Protein AF-A0A0B6YYH6-F1 (afdb_monomer_lite)

pLDDT: mean 80.92, std 15.91, range [39.19, 97.44]

Radius of gyration: 27.49 Å; chains: 1; bounding box: 53×105×59 Å

Organism: NCBI:txid1028688

Secondary structure (DSSP, 8-state):
-------------PPPP--S----HHHHHHHHHHHHHHHHHHSPPPPEEEEEEEEE-TTS-EEEEEEEEEE-TT-SSEEEEEEEEPSS----TTS---SS-TTSSGGG---EES----TTGGGSPPPHHHHHHHHHTT----B----EEETTTTEEEEEETTEEEEEEEETTEEPPPEE---S--S--EEEEE-TT-TTEEEEEETTEEEEEETTT--EEE--------S-TTT----SS---HHHHHHH---

Structure (mmCIF, N/CA/C/O backbone):
data_AF-A0A0B6YYH6-F1
#
_entry.id   AF-A0A0B6YYH6-F1
#
loop_
_atom_site.group_PDB
_atom_site.id
_atom_site.type_symbol
_atom_site.label_atom_id
_atom_site.label_alt_id
_atom_site.label_comp_id
_atom_site.label_asym_id
_atom_site.label_entity_id
_atom_site.label_seq_id
_atom_site.pdbx_PDB_ins_code
_atom_site.Cartn_x
_atom_site.Cartn_y
_atom_site.Cartn_z
_atom_site.occupancy
_atom_site.B_iso_or_equiv
_atom_site.auth_seq_id
_atom_site.auth_comp_id
_atom_site.auth_asym_id
_atom_site.auth_atom_id
_atom_site.pdbx_PDB_model_num
ATOM 1 N N . MET A 1 1 ? -17.922 80.635 -9.899 1.00 43.59 1 MET A N 1
ATOM 2 C CA . MET A 1 1 ? -18.585 79.786 -8.893 1.00 43.59 1 MET A CA 1
ATOM 3 C C . MET A 1 1 ? -17.773 78.515 -8.826 1.00 43.59 1 MET A C 1
ATOM 5 O O . MET A 1 1 ? -17.899 77.675 -9.702 1.00 43.59 1 MET A O 1
ATOM 9 N N . THR A 1 2 ? -16.815 78.484 -7.911 1.00 42.47 2 THR A N 1
ATOM 10 C CA . THR A 1 2 ? -15.942 77.342 -7.637 1.00 42.47 2 THR A CA 1
ATOM 11 C C . THR A 1 2 ? -16.483 76.699 -6.372 1.00 42.47 2 THR A C 1
ATOM 13 O O . THR A 1 2 ? -16.533 77.357 -5.337 1.00 42.47 2 THR A O 1
ATOM 16 N N . GLU A 1 3 ? -16.999 75.483 -6.509 1.00 46.62 3 GLU A N 1
ATOM 17 C CA . GLU A 1 3 ? -17.512 74.673 -5.409 1.00 46.62 3 GLU A CA 1
ATOM 18 C C . GLU A 1 3 ? -16.322 74.119 -4.616 1.00 46.62 3 GLU A C 1
ATOM 20 O O . GLU A 1 3 ? -15.504 73.376 -5.161 1.00 46.62 3 GLU A O 1
ATOM 25 N N . ASP A 1 4 ? -16.210 74.515 -3.348 1.00 47.09 4 ASP A N 1
ATOM 26 C CA . ASP A 1 4 ? -15.290 73.906 -2.391 1.00 47.09 4 ASP A CA 1
ATOM 27 C C . ASP A 1 4 ? -15.839 72.523 -2.012 1.00 47.09 4 ASP A C 1
ATOM 29 O O . ASP A 1 4 ? -16.877 72.396 -1.360 1.00 47.09 4 ASP A O 1
ATOM 33 N N . PHE A 1 5 ? -15.159 71.469 -2.464 1.00 48.19 5 PHE A N 1
ATOM 34 C CA . PHE A 1 5 ? -15.400 70.104 -2.008 1.00 48.19 5 PHE A CA 1
ATOM 35 C C . PHE A 1 5 ? -14.740 69.925 -0.636 1.00 48.19 5 PHE A C 1
ATOM 37 O O . PHE A 1 5 ? -13.528 69.713 -0.540 1.00 48.19 5 PHE A O 1
ATOM 44 N N . ASP A 1 6 ? -15.544 69.997 0.426 1.00 53.56 6 ASP A N 1
ATOM 45 C CA . ASP A 1 6 ? -15.129 69.617 1.775 1.00 53.56 6 ASP A CA 1
ATOM 46 C C . ASP A 1 6 ? -14.663 68.154 1.773 1.00 53.56 6 ASP A C 1
ATOM 48 O O . ASP A 1 6 ? -15.436 67.205 1.614 1.00 53.56 6 ASP A O 1
ATOM 52 N N . THR A 1 7 ? -13.354 67.968 1.930 1.00 56.84 7 THR A N 1
ATOM 53 C CA . THR A 1 7 ? -12.754 66.649 2.103 1.00 56.84 7 THR A CA 1
ATOM 54 C C . THR A 1 7 ? -13.003 66.227 3.547 1.00 56.84 7 THR A C 1
ATOM 56 O O . THR A 1 7 ? -12.321 66.682 4.460 1.00 56.84 7 THR A O 1
ATOM 59 N N . TYR A 1 8 ? -14.010 65.383 3.773 1.00 58.25 8 TYR A N 1
ATOM 60 C CA . TYR A 1 8 ? -14.244 64.773 5.080 1.00 58.25 8 TYR A CA 1
ATOM 61 C C . TYR A 1 8 ? -13.045 63.885 5.451 1.00 58.25 8 TYR A C 1
ATOM 63 O O . TYR A 1 8 ? -12.886 62.789 4.912 1.00 58.25 8 TYR A O 1
ATOM 71 N N . GLU A 1 9 ? -12.201 64.342 6.379 1.00 61.25 9 GLU A N 1
ATOM 72 C CA . GLU A 1 9 ? -11.193 63.492 7.015 1.00 61.25 9 GLU A CA 1
ATOM 73 C C . GLU A 1 9 ? -11.900 62.414 7.849 1.00 61.25 9 GLU A C 1
ATOM 75 O O . GLU A 1 9 ? -12.364 62.648 8.967 1.00 61.25 9 GLU A O 1
ATOM 80 N N . LEU A 1 10 ? -12.015 61.210 7.288 1.00 62.41 10 LEU A N 1
ATOM 81 C CA . LEU A 1 10 ? -12.416 60.032 8.047 1.00 62.41 10 LEU A CA 1
ATOM 82 C C . LEU A 1 10 ? -11.312 59.718 9.068 1.00 62.41 10 LEU A C 1
ATOM 84 O O . LEU A 1 10 ? -10.151 59.595 8.669 1.00 62.41 10 LEU A O 1
ATOM 88 N N . PRO A 1 11 ? -11.629 59.531 10.364 1.00 59.81 11 PRO A N 1
ATOM 89 C CA . PRO A 1 11 ? -10.638 59.107 11.339 1.00 59.81 11 PRO A CA 1
ATOM 90 C C . PRO A 1 11 ? -10.052 57.764 10.900 1.00 59.81 11 PRO A C 1
ATOM 92 O O . PRO A 1 11 ? -10.732 56.737 10.928 1.00 59.81 11 PRO A O 1
ATOM 95 N N . THR A 1 12 ? -8.784 57.748 10.489 1.00 62.84 12 THR A N 1
ATOM 96 C CA . THR A 1 12 ? -8.060 56.501 10.250 1.00 62.84 12 THR A CA 1
ATOM 97 C C . THR A 1 12 ? -7.850 55.836 11.605 1.00 62.84 12 THR A C 1
ATOM 99 O O . THR A 1 12 ? -6.890 56.138 12.320 1.00 62.84 12 THR A O 1
ATOM 102 N N . ALA A 1 13 ? -8.780 54.969 12.006 1.00 64.81 13 ALA A N 1
ATOM 103 C CA . ALA A 1 13 ? -8.608 54.140 13.184 1.00 64.81 13 ALA A CA 1
ATOM 104 C C . ALA A 1 13 ? -7.342 53.299 12.976 1.00 64.81 13 ALA A C 1
ATOM 106 O O . ALA A 1 13 ? -7.300 52.390 12.147 1.00 64.81 13 ALA A O 1
ATOM 107 N N . SER A 1 14 ? -6.278 53.649 13.698 1.00 65.25 14 SER A N 1
ATOM 108 C CA . SER A 1 14 ? -5.075 52.825 13.758 1.00 65.25 14 SER A CA 1
ATOM 109 C C . SER A 1 14 ? -5.465 51.456 14.325 1.00 65.25 14 SER A C 1
ATOM 111 O O . SER A 1 14 ? -6.244 51.424 15.284 1.00 65.25 14 SER A O 1
ATOM 113 N N . PRO A 1 15 ? -4.947 50.334 13.787 1.00 69.44 15 PRO A N 1
ATOM 114 C CA . PRO A 1 15 ? -5.221 49.021 14.353 1.00 69.44 15 PRO A CA 1
ATOM 115 C C . PRO A 1 15 ? -4.903 49.037 15.854 1.00 69.44 15 PRO A C 1
ATOM 117 O O . PRO A 1 15 ? -3.883 49.626 16.241 1.00 69.44 15 PRO A O 1
ATOM 120 N N . PRO A 1 16 ? -5.746 48.436 16.712 1.00 62.12 16 PRO A N 1
ATOM 121 C CA . PRO A 1 16 ? -5.481 48.393 18.142 1.00 62.12 16 PRO A CA 1
ATOM 122 C C . PRO A 1 16 ? -4.080 47.821 18.376 1.00 62.12 16 PRO A C 1
ATOM 124 O O . PRO A 1 16 ? -3.748 46.734 17.898 1.00 62.12 16 PRO A O 1
ATOM 127 N N . LYS A 1 17 ? -3.226 48.583 19.074 1.00 63.38 17 LYS A N 1
ATOM 128 C CA . LYS A 1 17 ? -1.877 48.128 19.430 1.00 63.38 17 LYS A CA 1
ATOM 129 C C . LYS A 1 17 ? -2.028 46.838 20.241 1.00 63.38 17 LYS A C 1
ATOM 131 O O . LYS A 1 17 ? -2.770 46.860 21.222 1.00 63.38 17 LYS A O 1
ATOM 136 N N . PRO A 1 18 ? -1.354 45.734 19.875 1.00 66.38 18 PRO A N 1
ATOM 137 C CA . PRO A 1 18 ? -1.484 44.490 20.617 1.00 66.38 18 PRO A CA 1
ATOM 138 C C . PRO A 1 18 ? -1.054 44.726 22.068 1.00 66.38 18 PRO A C 1
ATOM 140 O O . PRO A 1 18 ? 0.110 45.013 22.354 1.00 66.38 18 PRO A O 1
ATOM 143 N N . HIS A 1 19 ? -2.015 44.652 22.986 1.00 61.25 19 HIS A N 1
ATOM 144 C CA . HIS A 1 19 ? -1.765 44.725 24.417 1.00 61.25 19 HIS A CA 1
ATOM 145 C C . HIS A 1 19 ? -1.265 43.360 24.891 1.00 61.25 19 HIS A C 1
ATOM 147 O O . HIS A 1 19 ? -2.040 42.430 25.091 1.00 61.25 19 HIS A O 1
ATOM 153 N N . GLY A 1 20 ? 0.051 43.239 25.047 1.00 67.00 20 GLY A N 1
ATOM 154 C CA . GLY A 1 20 ? 0.693 42.056 25.606 1.00 67.00 20 GLY A CA 1
ATOM 155 C C . GLY A 1 20 ? 2.181 42.289 25.844 1.00 67.00 20 GLY A C 1
ATOM 156 O O . GLY A 1 20 ? 2.851 42.967 25.065 1.00 67.00 20 GLY A O 1
ATOM 157 N N . TYR A 1 21 ? 2.710 41.735 26.933 1.00 79.25 21 TYR A N 1
ATOM 158 C CA . TYR A 1 21 ? 4.152 41.632 27.140 1.00 79.25 21 TYR A CA 1
ATOM 159 C C . TYR A 1 21 ? 4.749 40.711 26.066 1.00 79.25 21 TYR A C 1
ATOM 161 O O . TYR A 1 21 ? 4.179 39.669 25.732 1.00 79.25 21 TYR A O 1
ATOM 169 N N . LYS A 1 22 ? 5.900 41.095 25.503 1.00 85.31 22 LYS A N 1
ATOM 170 C CA . LYS A 1 22 ? 6.625 40.233 24.562 1.00 85.31 22 LYS A CA 1
ATOM 171 C C . LYS A 1 22 ? 7.147 39.024 25.332 1.00 85.31 22 LYS A C 1
ATOM 173 O O . LYS A 1 22 ? 8.023 39.174 26.179 1.00 85.31 22 LYS A O 1
ATOM 178 N N . LYS A 1 23 ? 6.599 37.847 25.039 1.00 88.12 23 LYS A N 1
ATOM 179 C CA . LYS A 1 23 ? 7.069 36.585 25.612 1.00 88.12 23 LYS A CA 1
ATOM 180 C C . LYS A 1 23 ? 8.515 36.317 25.196 1.00 88.12 23 LYS A C 1
ATOM 182 O O . LYS A 1 23 ? 8.904 36.615 24.064 1.00 88.12 23 LYS A O 1
ATOM 187 N N . SER A 1 24 ? 9.300 35.719 26.087 1.00 93.56 24 SER A N 1
ATOM 188 C CA . SER A 1 24 ? 10.625 35.211 25.722 1.00 93.56 24 SER A CA 1
ATOM 189 C C . SER A 1 24 ? 10.511 34.006 24.774 1.00 93.56 24 SER A C 1
ATOM 191 O O . SER A 1 24 ? 9.491 33.314 24.740 1.00 93.56 24 SER A O 1
ATOM 193 N N . TRP A 1 25 ? 11.573 33.695 24.020 1.00 94.62 25 TRP A N 1
ATOM 194 C CA . TRP A 1 25 ? 11.610 32.490 23.172 1.00 94.62 25 TRP A CA 1
ATOM 195 C C . TRP A 1 25 ? 11.302 31.211 23.964 1.00 94.62 25 TRP A C 1
ATOM 197 O O . TRP A 1 25 ? 10.589 30.328 23.491 1.00 94.62 25 TRP A O 1
ATOM 207 N N . ARG A 1 26 ? 11.804 31.127 25.203 1.00 95.69 26 ARG A N 1
ATOM 208 C CA . ARG A 1 26 ? 11.570 29.985 26.093 1.00 95.69 26 ARG A CA 1
ATOM 209 C C . ARG A 1 26 ? 10.096 29.872 26.488 1.00 95.69 26 ARG A C 1
ATOM 211 O O . ARG A 1 26 ? 9.552 28.774 26.451 1.00 95.69 26 ARG A O 1
ATOM 218 N N . GLU A 1 27 ? 9.445 30.985 26.820 1.00 93.25 27 GLU A N 1
ATOM 219 C CA . GLU A 1 27 ? 8.009 31.013 27.130 1.00 93.25 27 GLU A CA 1
ATOM 220 C C . GLU A 1 27 ? 7.150 30.626 25.926 1.00 93.25 27 GLU A C 1
ATOM 222 O O . GLU A 1 27 ? 6.185 29.878 26.083 1.00 93.25 27 GLU A O 1
ATOM 227 N N . LEU A 1 28 ? 7.502 31.100 24.726 1.00 94.50 28 LEU A N 1
ATOM 228 C CA . LEU A 1 28 ? 6.817 30.719 23.491 1.00 94.50 28 LEU A CA 1
ATOM 229 C C . LEU A 1 28 ? 6.969 29.222 23.214 1.00 94.50 28 LEU A C 1
ATOM 231 O O . LEU A 1 28 ? 5.966 28.544 23.020 1.00 94.50 28 LEU A O 1
ATOM 235 N N . ASN A 1 29 ? 8.193 28.693 23.275 1.00 95.69 29 ASN A N 1
ATOM 236 C CA . ASN A 1 29 ? 8.464 27.268 23.077 1.00 95.69 29 ASN A CA 1
ATOM 237 C C . ASN A 1 29 ? 7.693 26.400 24.087 1.00 95.69 29 ASN A C 1
ATOM 239 O O . ASN A 1 29 ? 7.047 25.431 23.699 1.00 95.69 29 ASN A O 1
ATOM 243 N N . ASN A 1 30 ? 7.679 26.782 25.367 1.00 95.62 30 ASN A N 1
ATOM 244 C CA . ASN A 1 30 ? 6.900 26.073 26.385 1.00 95.62 30 ASN A CA 1
ATOM 245 C C . ASN A 1 30 ? 5.394 26.149 26.102 1.00 95.62 30 ASN A C 1
ATOM 247 O O . ASN A 1 30 ? 4.717 25.128 26.159 1.00 95.62 30 ASN A O 1
ATOM 251 N N . THR A 1 31 ? 4.878 27.328 25.736 1.00 94.38 31 THR A N 1
ATOM 252 C CA . THR A 1 31 ? 3.456 27.499 25.392 1.00 94.38 31 THR A CA 1
ATOM 253 C C . THR A 1 31 ? 3.064 26.592 24.222 1.00 94.38 31 THR A C 1
ATOM 255 O O . THR A 1 31 ? 2.049 25.903 24.296 1.00 94.38 31 THR A O 1
ATOM 258 N N . VAL A 1 32 ? 3.877 26.549 23.161 1.00 95.44 32 VAL A N 1
ATOM 259 C CA . VAL A 1 32 ? 3.638 25.696 21.986 1.00 95.44 32 VAL A CA 1
ATOM 260 C C . VAL A 1 32 ? 3.672 24.218 22.368 1.00 95.44 32 VAL A C 1
ATOM 262 O O . VAL A 1 32 ? 2.781 23.477 21.970 1.00 95.44 32 VAL A O 1
ATOM 265 N N . ARG A 1 33 ? 4.644 23.786 23.181 1.00 93.19 33 ARG A N 1
ATOM 266 C CA . ARG A 1 33 ? 4.745 22.390 23.640 1.00 93.19 33 ARG A CA 1
ATOM 267 C C . ARG A 1 33 ? 3.531 21.949 24.447 1.00 93.19 33 ARG A C 1
ATOM 269 O O . ARG A 1 33 ? 3.010 20.871 24.186 1.00 93.19 33 ARG A O 1
ATOM 276 N N . GLU A 1 34 ? 3.080 22.756 25.404 1.00 94.38 34 GLU A N 1
ATOM 277 C CA . GLU A 1 34 ? 1.899 22.417 26.210 1.00 94.38 34 GLU A CA 1
ATOM 278 C C . GLU A 1 34 ? 0.616 22.432 25.372 1.00 94.38 34 GLU A C 1
ATOM 280 O O . GLU A 1 34 ? -0.207 21.529 25.493 1.00 94.38 34 GLU A O 1
ATOM 285 N N . THR A 1 35 ? 0.486 23.388 24.447 1.00 93.62 35 THR A N 1
ATOM 286 C CA . THR A 1 35 ? -0.644 23.426 23.504 1.00 93.62 35 THR A CA 1
ATOM 287 C C . THR A 1 35 ? -0.653 22.187 22.609 1.00 93.62 35 THR A C 1
ATOM 289 O O . THR A 1 35 ? -1.694 21.570 22.423 1.00 93.62 35 THR A O 1
ATOM 292 N N . TRP A 1 36 ? 0.507 21.778 22.094 1.00 89.81 36 TRP A N 1
ATOM 293 C CA . TRP A 1 36 ? 0.640 20.587 21.255 1.00 89.81 36 TRP A CA 1
ATOM 294 C C . TRP A 1 36 ? 0.320 19.298 22.019 1.00 89.81 36 TRP A C 1
ATOM 296 O O . TRP A 1 36 ? -0.400 18.449 21.503 1.00 89.81 36 TRP A O 1
ATOM 306 N N . LYS A 1 37 ? 0.779 19.170 23.274 1.00 87.88 37 LYS A N 1
ATOM 307 C CA . LYS A 1 37 ? 0.397 18.050 24.152 1.00 87.88 37 LYS A CA 1
ATOM 308 C C . LYS A 1 37 ? -1.114 17.992 24.362 1.00 87.88 37 LYS A C 1
ATOM 310 O O . LYS A 1 37 ? -1.684 16.913 24.268 1.00 87.88 37 LYS A O 1
ATOM 315 N N . ALA A 1 38 ? -1.744 19.138 24.626 1.00 88.56 38 ALA A N 1
ATOM 316 C CA . ALA A 1 38 ? -3.188 19.212 24.797 1.00 88.56 38 ALA A CA 1
ATOM 317 C C . ALA A 1 38 ? -3.918 18.803 23.510 1.00 88.56 38 ALA A C 1
ATOM 319 O O . ALA A 1 38 ? -4.777 17.937 23.570 1.00 88.56 38 ALA A O 1
ATOM 320 N N . ILE A 1 39 ? -3.528 19.346 22.348 1.00 87.06 39 ILE A N 1
ATOM 321 C CA . ILE A 1 39 ? -4.127 19.006 21.045 1.00 87.06 39 ILE A CA 1
ATOM 322 C C . ILE A 1 39 ? -3.998 17.510 20.749 1.00 87.06 39 ILE A C 1
ATOM 324 O O . ILE A 1 39 ? -4.987 16.877 20.391 1.00 87.06 39 ILE A O 1
ATOM 328 N N . ASN A 1 40 ? -2.817 16.921 20.933 1.00 79.69 40 ASN A N 1
ATOM 329 C CA . ASN A 1 40 ? -2.623 15.492 20.685 1.00 79.69 40 ASN A CA 1
ATOM 330 C C . ASN A 1 40 ? -3.412 14.603 21.647 1.00 79.69 40 ASN A C 1
ATOM 332 O O . ASN A 1 40 ? -3.776 13.497 21.272 1.00 79.69 40 ASN A O 1
ATOM 336 N N . ALA A 1 41 ? -3.685 15.068 22.868 1.00 79.31 41 ALA A N 1
ATOM 337 C CA . ALA A 1 41 ? -4.502 14.318 23.815 1.00 79.31 41 ALA A CA 1
ATOM 338 C C . ALA A 1 41 ? -5.981 14.241 23.397 1.00 79.31 41 ALA A C 1
ATOM 340 O O . ALA A 1 41 ? -6.661 13.296 23.780 1.00 79.31 41 ALA A O 1
ATOM 341 N N . VAL A 1 42 ? -6.484 15.213 22.624 1.00 81.62 42 VAL A N 1
ATOM 342 C CA . VAL A 1 42 ? -7.882 15.239 22.145 1.00 81.62 42 VAL A CA 1
ATOM 343 C C . VAL A 1 42 ? -8.050 14.927 20.659 1.00 81.62 42 VAL A C 1
ATOM 345 O O . VAL A 1 42 ? -9.183 14.791 20.208 1.00 81.62 42 VAL A O 1
ATOM 348 N N . THR A 1 43 ? -6.968 14.810 19.887 1.00 73.88 43 THR A N 1
ATOM 349 C CA . THR A 1 43 ? -7.048 14.477 18.458 1.00 73.88 43 THR A CA 1
ATOM 350 C C . THR A 1 43 ? -6.920 12.963 18.291 1.00 73.88 43 THR A C 1
ATOM 352 O O . THR A 1 43 ? -5.805 12.449 18.397 1.00 73.88 43 THR A O 1
ATOM 355 N N . PRO A 1 44 ? -8.020 12.225 18.054 1.00 70.25 44 PRO A N 1
ATOM 356 C CA . PRO A 1 44 ? -7.933 10.791 17.822 1.00 70.25 44 PRO A CA 1
ATOM 357 C C . PRO A 1 44 ? -7.146 10.512 16.540 1.00 70.25 44 PRO A C 1
ATOM 359 O O . PRO A 1 44 ? -7.217 11.273 15.569 1.00 70.25 44 PRO A O 1
ATOM 362 N N . SER A 1 45 ? -6.415 9.396 16.517 1.00 74.50 45 SER A N 1
ATOM 363 C CA . SER A 1 45 ? -5.825 8.917 15.266 1.00 74.50 45 SER A CA 1
ATOM 364 C C . SER A 1 45 ? -6.940 8.616 14.260 1.00 74.50 45 SER A C 1
ATOM 366 O O . SER A 1 45 ? -7.973 8.047 14.615 1.00 74.50 45 SER A O 1
ATOM 368 N N . THR A 1 46 ? -6.767 9.049 13.012 1.00 79.69 46 THR A N 1
ATOM 369 C CA . THR A 1 46 ? -7.749 8.769 11.962 1.00 79.69 46 THR A CA 1
ATOM 370 C C . THR A 1 46 ? -7.667 7.295 11.592 1.00 79.69 46 THR A C 1
ATOM 372 O O . THR A 1 46 ? -6.610 6.824 11.180 1.00 79.69 46 THR A O 1
ATOM 375 N N . LEU A 1 47 ? -8.783 6.583 11.742 1.00 87.62 47 LEU A N 1
ATOM 376 C CA . LEU A 1 47 ? -8.915 5.209 11.277 1.00 87.62 47 LEU A CA 1
ATOM 377 C C . LEU A 1 47 ? -9.117 5.197 9.759 1.00 87.62 47 LEU A C 1
ATOM 379 O O . LEU A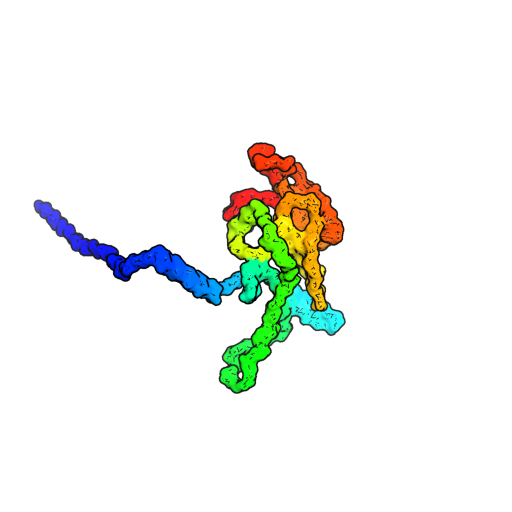 1 47 ? -9.847 6.036 9.223 1.00 87.62 47 LEU A O 1
ATOM 383 N N . SER A 1 48 ? -8.492 4.255 9.063 1.00 89.62 48 SER A N 1
ATOM 384 C CA . SER A 1 48 ? -8.574 4.166 7.602 1.00 89.62 48 SER A CA 1
ATOM 385 C C . SER A 1 48 ? -8.636 2.723 7.102 1.00 89.62 48 SER A C 1
ATOM 387 O O . SER A 1 48 ? -8.460 1.772 7.859 1.00 89.62 48 SER A O 1
ATOM 389 N N . ASN A 1 49 ? -8.904 2.562 5.803 1.00 91.31 49 ASN A N 1
ATOM 390 C CA . ASN A 1 49 ? -8.882 1.280 5.094 1.00 91.31 49 ASN A CA 1
ATOM 391 C C . ASN A 1 49 ? -9.762 0.204 5.752 1.00 91.31 49 ASN A C 1
ATOM 393 O O . ASN A 1 49 ? -9.283 -0.867 6.113 1.00 91.31 49 ASN A O 1
ATOM 397 N N . PHE A 1 50 ? -11.052 0.495 5.907 1.00 94.06 50 PHE A N 1
ATOM 398 C CA . PHE A 1 50 ? -12.027 -0.433 6.476 1.00 94.06 50 PHE A CA 1
ATOM 399 C C . PHE A 1 50 ? -12.358 -1.576 5.512 1.00 94.06 50 PHE A C 1
ATOM 401 O O . PHE A 1 50 ? -12.740 -1.327 4.368 1.00 94.06 50 PHE A O 1
ATOM 408 N N . GLN A 1 51 ? -12.280 -2.821 5.983 1.00 93.81 51 GLN A N 1
ATOM 409 C CA . GLN A 1 51 ? -12.704 -4.004 5.237 1.00 93.81 51 GLN A CA 1
ATOM 410 C C . GLN A 1 51 ? -13.461 -4.990 6.123 1.00 93.81 51 GLN A C 1
ATOM 412 O O . GLN A 1 51 ? -13.010 -5.338 7.206 1.00 93.81 51 GLN A O 1
ATOM 417 N N . PHE A 1 52 ? -14.601 -5.473 5.631 1.00 92.38 52 PHE A N 1
ATOM 418 C CA . PHE A 1 52 ? -15.407 -6.490 6.307 1.00 92.38 52 PHE A CA 1
ATOM 419 C C . PHE A 1 52 ? -15.134 -7.880 5.734 1.00 92.38 52 PHE A C 1
ATOM 421 O O . PHE A 1 52 ? -15.046 -8.041 4.507 1.00 92.38 52 PHE A O 1
ATOM 428 N N . ARG A 1 53 ? -15.079 -8.886 6.605 1.00 90.25 53 ARG A N 1
ATOM 429 C CA . ARG A 1 53 ? -15.091 -10.308 6.254 1.00 90.25 53 ARG A CA 1
ATOM 430 C C . ARG A 1 53 ? -16.113 -11.017 7.130 1.00 90.25 53 ARG A C 1
ATOM 432 O O . ARG A 1 53 ? -16.059 -10.886 8.347 1.00 90.25 53 ARG A O 1
ATOM 439 N N . SER A 1 54 ? -17.003 -11.779 6.510 1.00 88.44 54 SER A N 1
ATOM 440 C CA . SER A 1 54 ? -17.902 -12.681 7.226 1.00 88.44 54 SER A CA 1
ATOM 441 C C . SER A 1 54 ? -17.430 -14.110 6.999 1.00 88.44 54 SER A C 1
ATOM 443 O O . SER A 1 54 ? -17.200 -14.512 5.858 1.00 88.44 54 SER A O 1
ATOM 445 N N . THR A 1 55 ? -17.250 -14.852 8.082 1.00 82.44 55 THR A N 1
ATOM 446 C CA . THR A 1 55 ? -16.836 -16.256 8.077 1.00 82.44 55 THR A CA 1
ATOM 447 C C . THR A 1 55 ? -17.852 -17.066 8.862 1.00 82.44 55 THR A C 1
ATOM 449 O O . THR A 1 55 ? -18.232 -16.664 9.959 1.00 82.44 55 THR A O 1
ATOM 452 N N . THR A 1 56 ? -18.297 -18.188 8.306 1.00 82.56 56 THR A N 1
ATOM 453 C CA . THR A 1 56 ? -19.197 -19.118 8.992 1.00 82.56 56 THR A CA 1
ATOM 454 C C . THR A 1 56 ? -18.365 -20.252 9.567 1.00 82.56 56 THR A C 1
ATOM 456 O O . THR A 1 56 ? -17.586 -20.860 8.836 1.00 82.56 56 THR A O 1
ATOM 459 N N . ASP A 1 57 ? -18.504 -20.490 10.866 1.00 76.31 57 ASP A N 1
ATOM 460 C CA . ASP A 1 57 ? -17.862 -21.609 11.553 1.00 76.31 57 ASP A CA 1
ATOM 461 C C . ASP A 1 57 ? -18.524 -22.944 11.150 1.00 76.31 57 ASP A C 1
ATOM 463 O O . ASP A 1 57 ? -19.659 -22.964 10.662 1.00 76.31 57 ASP A O 1
ATOM 467 N N . ASP A 1 58 ? -17.865 -24.076 11.401 1.00 75.00 58 ASP A N 1
ATOM 468 C CA . ASP A 1 58 ? -18.390 -25.425 11.114 1.00 75.00 58 ASP A CA 1
ATOM 469 C C . ASP A 1 58 ? -19.707 -25.713 11.869 1.00 75.00 58 ASP A C 1
ATOM 471 O O . ASP A 1 58 ? -20.505 -26.569 11.478 1.00 75.00 58 ASP A O 1
ATOM 475 N N . LEU A 1 59 ? -19.946 -24.965 12.950 1.00 75.75 59 LEU A N 1
ATOM 476 C CA . LEU A 1 59 ? -21.153 -24.986 13.779 1.00 75.75 59 LEU A CA 1
ATOM 477 C C . LEU A 1 59 ? -22.327 -24.184 13.182 1.00 75.75 59 LEU A C 1
ATOM 479 O O . LEU A 1 59 ? -23.439 -24.268 13.699 1.00 75.75 59 LEU A O 1
ATOM 483 N N . GLY A 1 60 ? -22.107 -23.449 12.086 1.00 75.25 60 GLY A N 1
ATOM 484 C CA . GLY A 1 60 ? -23.121 -22.635 11.407 1.00 75.25 60 GLY A CA 1
ATOM 485 C C . GLY A 1 60 ? -23.251 -21.202 11.929 1.00 75.25 60 GLY A C 1
ATOM 486 O O . GLY A 1 60 ? -24.050 -20.441 11.382 1.00 75.25 60 GLY A O 1
ATOM 487 N N . ASP A 1 61 ? -22.459 -20.820 12.931 1.00 79.50 61 ASP A N 1
ATOM 488 C CA . ASP A 1 61 ? -22.432 -19.458 13.461 1.00 79.50 61 ASP A CA 1
ATOM 489 C C . ASP A 1 61 ? -21.663 -18.533 12.508 1.00 79.50 61 ASP A C 1
ATOM 491 O O . ASP A 1 61 ? -20.515 -18.800 12.135 1.00 79.50 61 ASP A O 1
ATOM 495 N N . SER A 1 62 ? -22.295 -17.436 12.091 1.00 81.81 62 SER A N 1
ATOM 496 C CA . SER A 1 62 ? -21.636 -16.371 11.338 1.00 81.81 62 SER A CA 1
ATOM 497 C C . SER A 1 62 ? -20.860 -15.460 12.277 1.00 81.81 62 SER A C 1
ATOM 499 O O . SER A 1 62 ? -21.388 -14.992 13.275 1.00 81.81 62 SER A O 1
ATOM 501 N N . ARG A 1 63 ? -19.610 -15.157 11.932 1.00 83.44 63 ARG A N 1
ATOM 502 C CA . ARG A 1 63 ? -18.832 -14.092 12.570 1.00 83.44 63 ARG A CA 1
ATOM 503 C C . ARG A 1 63 ? -18.474 -13.054 11.526 1.00 83.44 63 ARG A C 1
ATOM 505 O O . ARG A 1 63 ? -17.940 -13.397 10.468 1.00 83.44 63 ARG A O 1
ATOM 512 N N . THR A 1 64 ? -18.759 -11.789 11.813 1.00 88.50 64 THR A N 1
ATOM 513 C CA . THR A 1 64 ? -18.359 -10.667 10.960 1.00 88.50 64 THR A CA 1
ATOM 514 C C . THR A 1 64 ? -17.227 -9.902 11.627 1.00 88.50 64 THR A C 1
ATOM 516 O O . THR A 1 64 ? -17.369 -9.408 12.738 1.00 88.50 64 THR A O 1
ATOM 519 N N . VAL A 1 65 ? -16.096 -9.774 10.940 1.00 88.94 65 VAL A N 1
ATOM 520 C CA . VAL A 1 65 ? -14.909 -9.064 11.424 1.00 88.94 65 VAL A CA 1
ATOM 521 C C . VAL A 1 65 ? -14.657 -7.843 10.549 1.00 88.94 65 VAL A C 1
ATOM 523 O O . VAL A 1 65 ? -14.713 -7.915 9.318 1.00 88.94 65 VAL A O 1
ATOM 526 N N . LEU A 1 66 ? -14.369 -6.714 11.192 1.00 91.44 66 LEU A N 1
ATOM 527 C CA . LEU A 1 66 ? -13.959 -5.473 10.550 1.00 91.44 66 LEU A CA 1
ATOM 528 C C . LEU A 1 66 ? -12.461 -5.247 10.784 1.00 91.44 66 LEU A C 1
ATOM 530 O O . LEU A 1 66 ? -12.011 -5.153 11.923 1.00 91.44 66 LEU A O 1
ATOM 534 N N . TYR A 1 67 ? -11.708 -5.115 9.696 1.00 92.06 67 TYR A N 1
ATOM 535 C CA . TYR A 1 67 ? -10.286 -4.776 9.687 1.00 92.06 67 TYR A CA 1
ATOM 536 C C . TYR A 1 67 ? -10.094 -3.318 9.290 1.00 92.06 67 TYR A C 1
ATOM 538 O O . TYR A 1 67 ? -10.781 -2.825 8.394 1.00 92.06 67 TYR A O 1
ATOM 546 N N . PHE A 1 68 ? -9.162 -2.626 9.934 1.00 92.75 68 PHE A N 1
ATOM 547 C CA . PHE A 1 68 ? -8.848 -1.228 9.644 1.00 92.75 68 PHE A CA 1
ATOM 548 C C . PHE A 1 68 ? -7.449 -0.861 10.139 1.00 92.75 68 PHE A C 1
ATOM 550 O O . PHE A 1 68 ? -6.873 -1.536 10.988 1.00 92.75 68 PHE A O 1
ATOM 557 N N . LEU A 1 69 ? -6.891 0.220 9.606 1.00 91.44 69 LEU A N 1
ATOM 558 C CA . LEU A 1 69 ? -5.639 0.797 10.081 1.00 91.44 69 LEU A CA 1
ATOM 559 C C . LEU A 1 69 ? -5.918 1.846 11.153 1.00 91.44 69 LEU A C 1
ATOM 561 O O . LEU A 1 69 ? -6.845 2.648 11.021 1.00 91.44 69 LEU A O 1
ATOM 565 N N . GLY A 1 70 ? -5.103 1.858 12.203 1.00 88.81 70 GLY A N 1
ATOM 566 C CA . GLY A 1 70 ? -5.205 2.837 13.278 1.00 88.81 70 GLY A CA 1
ATOM 567 C C . GLY A 1 70 ? -4.059 2.738 14.274 1.00 88.81 70 GLY A C 1
ATOM 568 O O . GLY A 1 70 ? -3.229 1.833 14.209 1.00 88.81 70 GLY A O 1
ATOM 569 N N . VAL A 1 71 ? -4.011 3.680 15.214 1.00 83.69 71 VAL A N 1
ATOM 570 C CA . VAL A 1 71 ? -3.011 3.686 16.288 1.00 83.69 71 VAL A CA 1
ATOM 571 C C . VAL A 1 71 ? -3.649 3.132 17.559 1.00 83.69 71 VAL A C 1
ATOM 573 O O . VAL A 1 71 ? -4.682 3.627 18.008 1.00 83.69 71 VAL A O 1
ATOM 576 N N . GLN A 1 72 ? -3.040 2.105 18.151 1.00 75.50 72 GLN A N 1
ATOM 577 C CA . GLN A 1 72 ? -3.479 1.571 19.444 1.00 75.50 72 GLN A CA 1
ATOM 578 C C . GLN A 1 72 ? -3.117 2.549 20.577 1.00 75.50 72 GLN A C 1
ATOM 580 O O . GLN A 1 72 ? -2.111 3.244 20.482 1.00 75.50 72 GLN A O 1
ATOM 585 N N . GLU A 1 73 ? -3.875 2.580 21.680 1.00 63.28 73 GLU A N 1
ATOM 586 C CA . GLU A 1 73 ? -3.761 3.592 22.757 1.00 63.28 73 GLU A CA 1
ATOM 587 C C . GLU A 1 73 ? -2.347 3.809 23.336 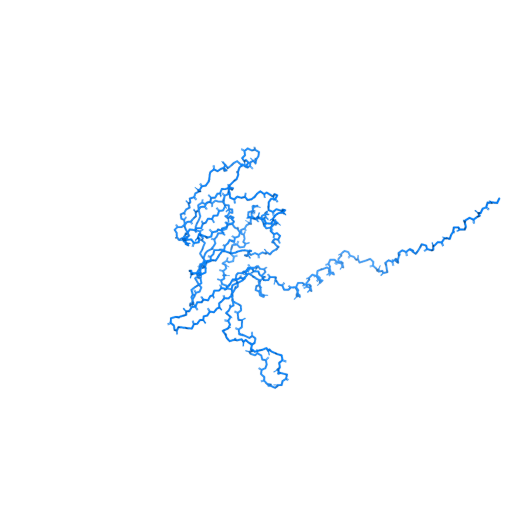1.00 63.28 73 GLU A C 1
ATOM 589 O O . GLU A 1 73 ? -2.041 4.881 23.856 1.00 63.28 73 GLU A O 1
ATOM 594 N N . LYS A 1 74 ? -1.470 2.801 23.264 1.00 60.75 74 LYS A N 1
ATOM 595 C CA . LYS A 1 74 ? -0.078 2.866 23.750 1.00 60.75 74 LYS A CA 1
ATOM 596 C C . LYS A 1 74 ? 0.965 2.928 22.626 1.00 60.75 74 LYS A C 1
ATOM 598 O O . LYS A 1 74 ? 2.158 3.030 22.911 1.00 60.75 74 LYS A O 1
ATOM 603 N N . GLY A 1 75 ? 0.530 2.843 21.371 1.00 63.50 75 GLY A N 1
ATOM 604 C CA . GLY A 1 75 ? 1.372 2.872 20.180 1.00 63.50 75 GLY A CA 1
ATOM 605 C C . GLY A 1 75 ? 1.575 4.287 19.641 1.00 63.50 75 GLY A C 1
ATOM 606 O O . GLY A 1 75 ? 0.786 5.193 19.894 1.00 63.50 75 GLY A O 1
ATOM 607 N N . LYS A 1 76 ? 2.660 4.480 18.888 1.00 71.56 76 LYS A N 1
ATOM 608 C CA . LYS A 1 76 ? 2.879 5.688 18.069 1.00 71.56 76 LYS A CA 1
ATOM 609 C C . LYS A 1 76 ? 2.650 5.440 16.582 1.00 71.56 76 LYS A C 1
ATOM 611 O O . LYS A 1 76 ? 2.413 6.389 15.839 1.00 71.56 76 LYS A O 1
ATOM 616 N N . ASP A 1 77 ? 2.710 4.177 16.183 1.00 83.31 77 ASP A N 1
ATOM 617 C CA . ASP A 1 77 ? 2.686 3.755 14.796 1.00 83.31 77 ASP A CA 1
ATOM 618 C C . ASP A 1 77 ? 1.314 3.165 14.467 1.00 83.31 77 ASP A C 1
ATOM 620 O O . ASP A 1 77 ? 0.693 2.489 15.292 1.00 83.31 77 ASP A O 1
ATOM 624 N N . SER A 1 78 ? 0.841 3.444 13.257 1.00 87.06 78 SER A N 1
ATOM 625 C CA . SER A 1 78 ? -0.349 2.822 12.688 1.00 87.06 78 SER A CA 1
ATOM 626 C C . SER A 1 78 ? -0.100 1.331 12.489 1.00 87.06 78 SER A C 1
ATOM 628 O O . SER A 1 78 ? 0.923 0.934 11.924 1.00 87.06 78 SER A O 1
ATOM 630 N N . THR A 1 79 ? -1.044 0.511 12.936 1.00 88.38 79 THR A N 1
ATOM 631 C CA . THR A 1 79 ? -1.041 -0.941 12.759 1.00 88.38 79 THR A CA 1
ATOM 632 C C . THR A 1 79 ? -2.382 -1.419 12.206 1.00 88.38 79 THR A C 1
ATOM 634 O O . THR A 1 79 ? -3.355 -0.661 12.168 1.00 88.38 79 THR A O 1
ATOM 637 N N . LEU A 1 80 ? -2.435 -2.675 11.762 1.00 89.56 80 LEU A N 1
ATOM 638 C CA . LEU A 1 80 ? -3.682 -3.317 11.371 1.00 89.56 80 LEU A CA 1
ATOM 639 C C . LEU A 1 80 ? -4.422 -3.823 12.609 1.00 89.56 80 LEU A C 1
ATOM 641 O O . LEU A 1 80 ? -3.936 -4.675 13.355 1.00 89.56 80 LEU A O 1
ATOM 645 N N . LEU A 1 81 ? -5.626 -3.301 12.783 1.00 88.81 81 LEU A N 1
ATOM 646 C CA . LEU A 1 81 ? -6.523 -3.588 13.884 1.00 88.81 81 LEU A CA 1
ATOM 647 C C . LEU A 1 81 ? -7.726 -4.379 13.371 1.00 88.81 81 LEU A C 1
ATOM 649 O O . LEU A 1 81 ? -8.160 -4.195 12.230 1.00 88.81 81 LEU A O 1
ATOM 653 N N . LYS A 1 82 ? -8.278 -5.240 14.227 1.00 87.94 82 LYS A N 1
ATOM 654 C CA . LYS A 1 82 ? -9.556 -5.909 13.980 1.00 87.94 82 LYS A CA 1
ATOM 655 C C . LYS A 1 82 ? -10.507 -5.788 15.155 1.00 87.94 82 LYS A C 1
ATOM 657 O O . LYS A 1 82 ? -10.088 -5.709 16.312 1.00 87.94 82 LYS A O 1
ATOM 662 N N . ILE A 1 83 ? -11.788 -5.819 14.825 1.00 88.19 83 ILE A N 1
ATOM 663 C CA . ILE A 1 83 ? -12.911 -5.800 15.756 1.00 88.19 83 ILE A CA 1
ATOM 664 C C . ILE A 1 83 ? -13.971 -6.783 15.259 1.00 88.19 83 ILE A C 1
ATOM 666 O O . ILE A 1 83 ? -14.284 -6.821 14.067 1.00 88.19 83 ILE A O 1
ATOM 670 N N . GLU A 1 84 ? -14.498 -7.599 16.164 1.00 86.25 84 GLU A N 1
ATOM 671 C CA . GLU A 1 84 ? -15.627 -8.479 15.872 1.00 86.25 84 GLU A CA 1
ATOM 672 C C . GLU A 1 84 ? -16.926 -7.678 15.983 1.00 86.25 84 GLU A C 1
ATOM 674 O O . GLU A 1 84 ? -17.140 -6.938 16.944 1.00 86.25 84 GLU A O 1
ATOM 679 N N . VAL A 1 85 ? -17.760 -7.770 14.952 1.00 86.50 85 VAL A N 1
ATOM 680 C CA . VAL A 1 85 ? -19.034 -7.065 14.859 1.00 86.50 85 VAL A CA 1
ATOM 681 C C . VAL A 1 85 ? -20.128 -8.026 15.323 1.00 86.50 85 VAL A C 1
ATOM 683 O O . VAL A 1 85 ? -20.299 -9.068 14.690 1.00 86.50 85 VAL A O 1
ATOM 686 N N . PRO A 1 86 ? -20.862 -7.705 16.403 1.00 80.88 86 PRO A N 1
ATOM 687 C CA . PRO A 1 86 ? -21.944 -8.555 16.880 1.00 80.88 86 PRO A CA 1
ATOM 688 C C . PRO A 1 86 ? -23.090 -8.608 15.859 1.00 80.88 86 PRO A C 1
ATOM 690 O O . PRO A 1 86 ? -23.438 -7.589 15.259 1.00 80.88 86 PRO A O 1
ATOM 693 N N . ASP A 1 87 ? -23.691 -9.790 15.697 1.00 73.38 87 ASP A N 1
ATOM 694 C CA . ASP A 1 87 ? -24.827 -10.007 14.789 1.00 73.38 87 ASP A CA 1
ATOM 695 C C . ASP A 1 87 ? -26.128 -9.369 15.315 1.00 73.38 87 ASP A C 1
ATOM 697 O O . ASP A 1 87 ? -26.986 -8.950 14.535 1.00 73.38 87 ASP A O 1
ATOM 701 N N . GLU A 1 88 ? -26.273 -9.251 16.639 1.00 73.81 88 GLU A N 1
ATOM 702 C CA . GLU A 1 88 ? -27.382 -8.520 17.251 1.00 73.81 88 GLU A CA 1
ATOM 703 C C . GLU A 1 88 ? -27.057 -7.021 17.357 1.00 73.81 88 GLU A C 1
ATOM 705 O O . GLU A 1 88 ? -25.971 -6.650 17.820 1.00 73.81 88 GLU A O 1
ATOM 710 N N . PRO A 1 89 ? -27.989 -6.131 16.963 1.00 66.94 89 PRO A N 1
ATOM 711 C CA . PRO A 1 89 ? -27.787 -4.701 17.106 1.00 66.94 89 PRO A CA 1
ATOM 712 C C . PRO A 1 89 ? -27.590 -4.360 18.582 1.00 66.94 89 PRO A C 1
ATOM 714 O O . PRO A 1 89 ? -28.411 -4.694 19.434 1.00 66.94 89 PRO A O 1
ATOM 717 N N . LEU A 1 90 ? -26.497 -3.659 18.880 1.00 64.88 90 LEU A N 1
ATOM 718 C CA . LEU A 1 90 ? -26.274 -3.088 20.200 1.00 64.88 90 LEU A CA 1
ATOM 719 C C . LEU A 1 90 ? -27.419 -2.106 20.486 1.00 64.88 90 LEU A C 1
ATOM 721 O O . LEU A 1 90 ? -27.506 -1.052 19.852 1.00 64.88 90 LEU A O 1
ATOM 725 N N . GLU A 1 91 ? -28.308 -2.465 21.414 1.00 62.69 91 GLU A N 1
ATOM 726 C CA . GLU A 1 91 ? -29.377 -1.578 21.879 1.00 62.69 91 GLU A CA 1
ATOM 727 C C . GLU A 1 91 ? -28.772 -0.216 22.277 1.00 62.69 91 GLU A C 1
ATOM 729 O O . GLU A 1 91 ? -27.784 -0.173 23.022 1.00 62.69 91 GLU A O 1
ATOM 734 N N . PRO A 1 92 ? -29.298 0.912 21.763 1.00 53.12 92 PRO A N 1
ATOM 735 C CA . PRO A 1 92 ? -28.689 2.218 21.965 1.00 53.12 92 PRO A CA 1
ATOM 736 C C . PRO A 1 92 ? -28.638 2.575 23.456 1.00 53.12 92 PRO A C 1
ATOM 738 O O . PRO A 1 92 ? -29.659 2.612 24.138 1.00 53.12 92 PRO A O 1
ATOM 741 N N . LEU A 1 93 ? -27.443 2.932 23.936 1.00 49.88 93 LEU A N 1
ATOM 742 C CA . LEU A 1 93 ? -27.111 3.350 25.312 1.00 49.88 93 LEU A CA 1
ATOM 743 C C . LEU A 1 93 ? -27.824 4.634 25.808 1.00 49.88 93 LEU A C 1
ATOM 745 O O . LEU A 1 93 ? -27.371 5.266 26.756 1.00 49.88 93 LEU A O 1
ATOM 749 N N . ILE A 1 94 ? -28.923 5.071 25.188 1.00 51.62 94 ILE A N 1
ATOM 750 C CA . ILE A 1 94 ? -29.542 6.373 25.482 1.00 51.62 94 ILE A CA 1
ATOM 751 C C . ILE A 1 94 ? -30.528 6.312 26.668 1.00 51.62 94 ILE A C 1
ATOM 753 O O . ILE A 1 94 ? -30.965 7.357 27.142 1.00 51.62 94 ILE A O 1
ATOM 757 N N . GLN A 1 95 ? -30.876 5.141 27.215 1.00 43.09 95 GLN A N 1
ATOM 758 C CA . GLN A 1 95 ? -31.872 5.071 28.297 1.00 43.09 95 GLN A CA 1
ATOM 759 C C . GLN A 1 95 ? -31.536 4.053 29.393 1.00 43.09 95 GLN A C 1
ATOM 761 O O . GLN A 1 95 ? -32.105 2.970 29.415 1.00 43.09 95 GLN A O 1
ATOM 766 N N . SER A 1 96 ? -30.688 4.435 30.352 1.00 42.09 96 SER A N 1
ATOM 767 C CA . SER A 1 96 ? -30.873 4.065 31.768 1.00 42.09 96 SER A CA 1
ATOM 768 C C . SER A 1 96 ? -29.837 4.764 32.657 1.00 42.09 96 SER A C 1
ATOM 770 O O . SER A 1 96 ? -28.783 4.210 32.953 1.00 42.09 96 SER A O 1
ATOM 772 N N . GLU A 1 97 ? -30.156 5.967 33.139 1.00 43.53 97 GLU A N 1
ATOM 773 C CA . GLU A 1 97 ? -29.461 6.603 34.276 1.00 43.53 97 GLU A CA 1
ATOM 774 C C . GLU A 1 97 ? -29.851 5.990 35.639 1.00 43.53 97 GLU A C 1
ATOM 776 O O . GLU A 1 97 ? -29.546 6.565 36.679 1.00 43.53 97 GLU A O 1
ATOM 781 N N . ASN A 1 98 ? -30.496 4.818 35.680 1.00 41.19 98 ASN A N 1
ATOM 782 C CA . ASN A 1 98 ? -30.936 4.220 36.938 1.00 41.19 98 ASN A CA 1
ATOM 783 C C . ASN A 1 98 ? -30.258 2.876 37.226 1.00 41.19 98 ASN A C 1
ATOM 785 O O . ASN A 1 98 ? -30.518 1.873 36.573 1.00 41.19 98 ASN A O 1
ATOM 789 N N . GLU A 1 99 ? -29.464 2.937 38.295 1.00 45.06 99 GLU A N 1
ATOM 790 C CA . GLU A 1 99 ? -29.210 1.908 39.305 1.00 45.06 99 GLU A CA 1
ATOM 791 C C . GLU A 1 99 ? -28.364 0.679 38.916 1.00 45.06 99 GLU A C 1
ATOM 793 O O . GLU A 1 99 ? -28.801 -0.251 38.254 1.00 45.06 99 GLU A O 1
ATOM 798 N N . PHE A 1 100 ? -27.162 0.665 39.512 1.00 40.53 100 PHE A N 1
ATOM 799 C CA . PHE A 1 100 ? -26.300 -0.487 39.803 1.00 40.53 100 PHE A CA 1
ATOM 800 C C . PHE A 1 100 ? -25.699 -1.263 38.613 1.00 40.53 100 PHE A C 1
ATOM 802 O O . PHE A 1 100 ? -26.301 -2.176 38.062 1.00 40.53 100 PHE A O 1
ATOM 809 N N . GLY A 1 101 ? -24.413 -0.987 38.339 1.00 41.47 101 GLY A N 1
ATOM 810 C CA . GLY A 1 101 ? -23.527 -1.864 37.553 1.00 41.47 101 GLY A CA 1
ATOM 811 C C . GLY A 1 101 ? -23.155 -1.354 36.157 1.00 41.47 101 GLY A C 1
ATOM 812 O O . GLY A 1 101 ? -23.147 -2.122 35.203 1.00 41.47 101 GLY A O 1
ATOM 813 N N . GLY A 1 102 ? -22.871 -0.058 36.014 1.00 39.19 102 GLY A N 1
ATOM 814 C CA . GLY A 1 102 ? -22.637 0.609 34.726 1.00 39.19 102 GLY A CA 1
ATOM 815 C C . GLY A 1 102 ? -21.207 0.560 34.168 1.00 39.19 102 GLY A C 1
ATOM 816 O O . GLY A 1 102 ? -20.781 1.560 33.602 1.00 39.19 102 GLY A O 1
ATOM 817 N N . GLU A 1 103 ? -20.461 -0.542 34.314 1.00 44.12 103 GLU A N 1
ATOM 818 C CA . GLU A 1 103 ? -19.094 -0.649 33.751 1.00 44.12 103 GLU A CA 1
ATOM 819 C C . GLU A 1 103 ? -18.936 -1.668 32.605 1.00 44.12 103 GLU A C 1
ATOM 821 O O . GLU A 1 103 ? -17.932 -1.617 31.904 1.00 44.12 103 GLU A O 1
ATOM 826 N N . ASP A 1 104 ? -19.912 -2.543 32.327 1.00 44.66 104 ASP A N 1
ATOM 827 C CA . ASP A 1 104 ? -19.575 -3.819 31.662 1.00 44.66 104 ASP A CA 1
ATOM 828 C C . ASP A 1 104 ? -20.060 -4.023 30.210 1.00 44.66 104 ASP A C 1
ATOM 830 O O . ASP A 1 104 ? -19.849 -5.088 29.637 1.00 44.66 104 ASP A O 1
ATOM 834 N N . ARG A 1 105 ? -20.709 -3.041 29.560 1.00 43.69 105 ARG A N 1
ATOM 835 C CA . ARG A 1 105 ? -21.270 -3.249 28.194 1.00 43.69 105 ARG A CA 1
ATOM 836 C C . ARG A 1 105 ? -20.505 -2.589 27.045 1.00 43.69 105 ARG A C 1
ATOM 838 O O . ARG A 1 105 ? -20.740 -2.949 25.897 1.00 43.69 105 ARG A O 1
ATOM 845 N N . LEU A 1 106 ? -19.558 -1.689 27.324 1.00 43.50 106 LEU A N 1
ATOM 846 C CA . LEU A 1 106 ? -18.625 -1.167 26.307 1.00 43.50 106 LEU A CA 1
ATOM 847 C C . LEU A 1 106 ? -17.406 -2.086 26.092 1.00 43.50 106 LEU A C 1
ATOM 849 O O . LEU A 1 106 ? -16.683 -1.919 25.115 1.00 43.50 106 LEU A O 1
ATOM 853 N N . SER A 1 107 ? -17.233 -3.106 26.941 1.00 45.69 107 SER A N 1
ATOM 854 C CA . SER A 1 107 ? -16.217 -4.164 26.819 1.00 45.69 107 SER A CA 1
ATOM 855 C C . SER A 1 107 ? -16.442 -5.123 25.639 1.00 45.69 107 SER A C 1
ATOM 857 O O . SER A 1 107 ? -15.613 -5.995 25.400 1.00 45.69 107 SER A O 1
ATOM 859 N N . LEU A 1 108 ? -17.551 -4.992 24.900 1.00 47.91 108 LEU A N 1
ATOM 860 C CA . LEU A 1 108 ? -17.934 -5.933 23.839 1.00 47.91 108 LEU A CA 1
ATOM 861 C C . LEU A 1 108 ? -17.143 -5.763 22.535 1.00 47.91 108 LEU A C 1
ATOM 863 O O . LEU A 1 108 ? -17.177 -6.642 21.683 1.00 47.91 108 LEU A O 1
ATOM 867 N N . LEU A 1 109 ? -16.422 -4.655 22.372 1.00 57.91 109 LEU A N 1
ATOM 868 C CA . LEU A 1 109 ? -15.692 -4.330 21.152 1.00 57.91 109 LEU A CA 1
ATOM 869 C C . LEU A 1 109 ? -14.194 -4.236 21.456 1.00 57.91 109 LEU A C 1
ATOM 871 O O . LEU A 1 109 ? -13.611 -3.154 21.506 1.00 57.91 109 LEU A O 1
ATOM 875 N N . TYR A 1 110 ? -13.568 -5.387 21.706 1.00 65.44 110 TYR A N 1
ATOM 876 C CA . TYR A 1 110 ? -12.125 -5.447 21.912 1.00 65.44 110 TYR A CA 1
ATOM 877 C C . TYR A 1 110 ? -11.398 -5.251 20.578 1.00 65.44 110 TYR A C 1
ATOM 879 O O . TYR A 1 110 ? -11.409 -6.122 19.707 1.00 65.44 110 TYR A O 1
ATOM 887 N N . ILE A 1 111 ? -10.758 -4.092 20.420 1.00 69.69 111 ILE A N 1
ATOM 888 C CA . ILE A 1 111 ? -9.888 -3.821 19.277 1.00 69.69 111 ILE A CA 1
ATOM 889 C C . ILE A 1 111 ? -8.560 -4.539 19.517 1.00 69.69 111 ILE A C 1
ATOM 891 O O . ILE A 1 111 ? -7.786 -4.167 20.402 1.00 69.69 111 ILE A O 1
ATOM 895 N N . SER A 1 112 ? -8.295 -5.560 18.709 1.00 68.81 112 SER A N 1
ATOM 896 C CA . SER A 1 112 ? -7.058 -6.341 18.767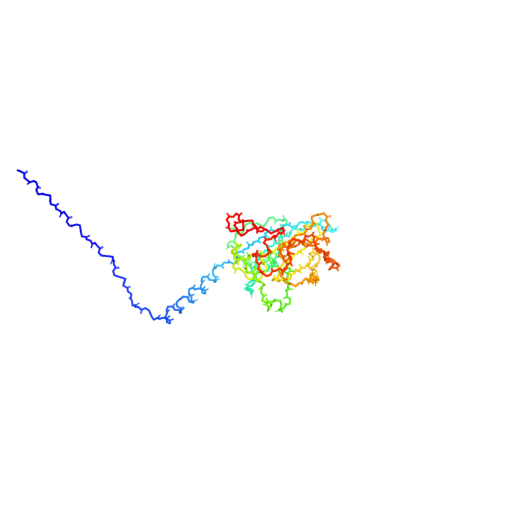 1.00 68.81 112 SER A CA 1
ATOM 897 C C . SER A 1 112 ? -6.118 -5.958 17.626 1.00 68.81 112 SER A C 1
ATOM 899 O O . SER A 1 112 ? -6.567 -5.634 16.524 1.00 68.81 112 SER A O 1
ATOM 901 N N . SER A 1 113 ? -4.808 -5.981 17.887 1.00 73.25 113 SER A N 1
ATOM 902 C CA . SER A 1 113 ? -3.815 -5.895 16.815 1.00 73.25 113 SER A CA 1
ATOM 903 C C . SER A 1 113 ? -3.717 -7.255 16.139 1.00 73.25 113 SER A C 1
ATOM 905 O O . SER A 1 113 ? -3.551 -8.269 16.812 1.00 73.25 113 SER A O 1
ATOM 907 N N . VAL A 1 114 ? -3.812 -7.275 14.813 1.00 70.19 114 VAL A N 1
ATOM 908 C CA . VAL A 1 114 ? -3.605 -8.498 14.016 1.00 70.19 114 VAL A CA 1
ATOM 909 C C . VAL A 1 114 ? -2.132 -8.662 13.654 1.00 70.19 114 VAL A C 1
ATOM 911 O O . VAL A 1 114 ? -1.692 -9.716 13.210 1.00 70.19 114 VAL A O 1
ATOM 914 N N . PHE A 1 115 ? -1.357 -7.597 13.835 1.00 67.88 115 PHE A N 1
ATOM 915 C CA . PHE A 1 115 ? 0.004 -7.508 13.359 1.00 67.88 115 PHE A CA 1
ATOM 916 C C . PHE A 1 115 ? 0.915 -7.033 14.487 1.00 67.88 115 PHE A C 1
ATOM 918 O O . PHE A 1 115 ? 0.858 -5.877 14.913 1.00 67.88 115 PHE A O 1
ATOM 925 N N . GLU A 1 116 ? 1.754 -7.935 14.984 1.00 63.78 116 GLU A N 1
ATOM 926 C CA . GLU A 1 116 ? 2.823 -7.620 15.927 1.00 63.78 116 GLU A CA 1
ATOM 927 C C . GLU A 1 116 ? 4.154 -7.808 15.209 1.00 63.78 116 GLU A C 1
ATOM 929 O O . GLU A 1 116 ? 4.540 -8.918 14.848 1.00 63.78 116 GLU A O 1
ATOM 934 N N . LEU A 1 117 ? 4.841 -6.697 14.954 1.00 62.00 117 LEU A N 1
ATOM 935 C CA . LEU A 1 117 ? 6.165 -6.723 14.354 1.00 62.00 117 LEU A CA 1
ATOM 936 C C . LEU A 1 117 ? 7.204 -6.798 15.465 1.00 62.00 117 LEU A C 1
ATOM 938 O O . LEU A 1 117 ? 7.179 -5.984 16.393 1.00 62.00 117 LEU A O 1
ATOM 942 N N . GLU A 1 118 ? 8.152 -7.727 15.357 1.00 53.75 118 GLU A N 1
ATOM 943 C CA . GLU A 1 118 ? 9.323 -7.700 16.226 1.00 53.75 118 GLU A CA 1
ATOM 944 C C . GLU A 1 118 ? 10.026 -6.339 16.087 1.00 53.75 118 GLU A C 1
ATOM 946 O O . GLU A 1 118 ? 10.198 -5.799 14.990 1.00 53.75 118 GLU A O 1
ATOM 951 N N . SER A 1 119 ? 10.423 -5.769 17.225 1.00 47.34 119 SER A N 1
ATOM 952 C CA . SER A 1 119 ? 10.830 -4.369 17.436 1.00 47.34 119 SER A CA 1
ATOM 953 C C . SER A 1 119 ? 12.002 -3.849 16.584 1.00 47.34 119 SER A C 1
ATOM 955 O O . SER A 1 119 ? 12.385 -2.686 16.708 1.00 47.34 119 SER A O 1
ATOM 957 N N . ASN A 1 120 ? 12.575 -4.672 15.704 1.00 46.84 120 ASN A N 1
ATOM 958 C CA . ASN A 1 120 ? 13.785 -4.375 14.945 1.00 46.84 120 ASN A CA 1
ATOM 959 C C . ASN A 1 120 ? 13.523 -3.752 13.557 1.00 46.84 120 ASN A C 1
ATOM 961 O O . ASN A 1 120 ? 14.390 -3.074 13.008 1.00 46.84 120 ASN A O 1
ATOM 965 N N . VAL A 1 121 ? 12.320 -3.907 12.988 1.00 53.47 121 VAL A N 1
ATOM 966 C CA . VAL A 1 121 ? 12.008 -3.381 11.638 1.00 53.47 121 VAL A CA 1
ATOM 967 C C . VAL A 1 121 ? 11.866 -1.850 11.623 1.00 53.47 121 VAL A C 1
ATOM 969 O O . VAL A 1 121 ? 12.124 -1.210 10.603 1.00 53.47 121 VAL A O 1
ATOM 972 N N . GLY A 1 122 ? 11.551 -1.237 12.770 1.00 53.25 122 GLY A N 1
ATOM 973 C CA . GLY A 1 122 ? 11.479 0.221 12.932 1.00 53.25 122 GLY A CA 1
ATOM 974 C C . GLY A 1 122 ? 12.828 0.945 12.822 1.00 53.25 122 GLY A C 1
ATOM 975 O O . GLY A 1 122 ? 12.852 2.169 12.731 1.00 53.25 122 GLY A O 1
ATOM 976 N N . SER A 1 123 ? 13.951 0.214 12.816 1.00 57.34 123 SER A N 1
ATOM 977 C CA . SER A 1 123 ? 15.289 0.801 12.685 1.00 57.34 123 SER A CA 1
ATOM 978 C C . SER A 1 123 ? 15.801 0.863 11.240 1.00 57.34 123 SER A C 1
ATOM 980 O O . SER A 1 123 ? 16.864 1.447 11.006 1.00 57.34 123 SER A O 1
ATOM 982 N N . VAL A 1 124 ? 15.100 0.260 10.273 1.00 67.88 124 VAL A N 1
ATOM 983 C CA . VAL A 1 124 ? 15.511 0.305 8.864 1.00 67.88 124 VAL A CA 1
ATOM 984 C C . VAL A 1 124 ? 15.080 1.646 8.270 1.00 67.88 124 VAL A C 1
ATOM 986 O O . VAL A 1 124 ? 13.886 1.951 8.274 1.00 67.88 124 VAL A O 1
ATOM 989 N N . PRO A 1 125 ? 16.012 2.464 7.746 1.00 77.88 125 PRO A N 1
ATOM 990 C CA . PRO A 1 125 ? 15.640 3.707 7.099 1.00 77.88 125 PRO A CA 1
ATOM 991 C C . PRO A 1 125 ? 14.774 3.408 5.874 1.00 77.88 125 PRO A C 1
ATOM 993 O O . PRO A 1 125 ? 15.098 2.568 5.029 1.00 77.88 125 PRO A O 1
ATOM 996 N N . MET A 1 126 ? 13.662 4.125 5.789 1.00 84.12 126 MET A N 1
ATOM 997 C CA . MET A 1 126 ? 12.767 4.105 4.643 1.00 84.12 126 MET A CA 1
ATOM 998 C C . MET A 1 126 ? 13.523 4.509 3.376 1.00 84.12 126 MET A C 1
ATOM 1000 O O . MET A 1 126 ? 14.280 5.487 3.411 1.00 84.12 126 MET A O 1
ATOM 1004 N N . SER A 1 127 ? 13.325 3.785 2.272 1.00 88.19 127 SER A N 1
ATOM 1005 C CA . SER A 1 127 ? 13.947 4.154 0.999 1.00 88.19 127 SER A CA 1
ATOM 1006 C C . SER A 1 127 ? 13.4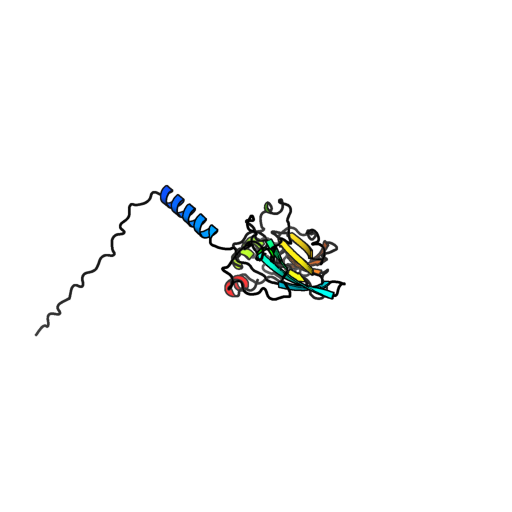77 5.535 0.529 1.00 88.19 127 SER A C 1
ATOM 1008 O O . SER A 1 127 ? 12.427 6.037 0.937 1.00 88.19 127 SER A O 1
ATOM 1010 N N . LYS A 1 128 ? 14.257 6.163 -0.354 1.00 90.19 128 LYS A N 1
ATOM 1011 C CA . LYS A 1 128 ? 13.902 7.466 -0.926 1.00 90.19 128 LYS A CA 1
ATOM 1012 C C . LYS A 1 128 ? 12.579 7.394 -1.695 1.00 90.19 128 LYS A C 1
ATOM 1014 O O . LYS A 1 128 ? 11.789 8.329 -1.652 1.00 90.19 128 LYS A O 1
ATOM 1019 N N . GLU A 1 129 ? 12.340 6.293 -2.392 1.00 89.50 129 GLU A N 1
ATOM 1020 C CA . GLU A 1 129 ? 11.147 6.063 -3.201 1.00 89.50 129 GLU A CA 1
ATOM 1021 C C . GLU A 1 129 ? 9.889 5.960 -2.327 1.00 89.50 129 GLU A C 1
ATOM 1023 O O . GLU A 1 129 ? 8.887 6.604 -2.633 1.00 89.50 129 GLU A O 1
ATOM 1028 N N . GLU A 1 130 ? 9.959 5.233 -1.207 1.00 89.12 130 GLU A N 1
ATOM 1029 C CA . GLU A 1 130 ? 8.866 5.143 -0.229 1.00 89.12 130 GLU A CA 1
ATOM 1030 C C . GLU A 1 130 ? 8.622 6.497 0.466 1.00 89.12 130 GLU A C 1
ATOM 1032 O O . GLU A 1 130 ? 7.472 6.916 0.605 1.00 89.12 130 GLU A O 1
ATOM 1037 N N . GLN A 1 131 ? 9.679 7.244 0.819 1.00 90.56 131 GLN A N 1
ATOM 1038 C CA . GLN A 1 131 ? 9.543 8.604 1.369 1.00 90.56 131 GLN A CA 1
ATOM 1039 C C . GLN A 1 131 ? 8.791 9.529 0.401 1.00 90.56 131 GLN A C 1
ATOM 1041 O O . GLN A 1 131 ? 7.807 10.161 0.785 1.00 90.56 131 GLN A O 1
ATOM 1046 N N . LEU A 1 132 ? 9.202 9.556 -0.871 1.00 91.31 132 LEU A N 1
ATOM 1047 C CA . LEU A 1 132 ? 8.551 10.363 -1.905 1.00 91.31 132 LEU A CA 1
ATOM 1048 C C . LEU A 1 132 ? 7.100 9.925 -2.151 1.00 91.31 132 LEU A C 1
ATOM 1050 O O . LEU A 1 132 ? 6.238 10.766 -2.401 1.00 91.31 132 LEU A O 1
ATOM 1054 N N . MET A 1 133 ? 6.805 8.623 -2.082 1.00 90.06 133 MET A N 1
ATOM 1055 C CA . MET A 1 133 ? 5.437 8.125 -2.227 1.00 90.06 133 MET A CA 1
ATOM 1056 C C . MET A 1 133 ? 4.546 8.564 -1.059 1.00 90.06 133 MET A C 1
ATOM 1058 O O . MET A 1 133 ? 3.400 8.960 -1.282 1.00 90.06 133 MET A O 1
ATOM 1062 N N . ARG A 1 134 ? 5.063 8.553 0.177 1.00 90.25 134 ARG A N 1
ATOM 1063 C CA . ARG A 1 134 ? 4.333 9.049 1.353 1.00 90.25 134 ARG A CA 1
ATOM 1064 C C . ARG A 1 134 ? 4.064 10.543 1.289 1.00 90.25 134 ARG A C 1
ATOM 1066 O O . ARG A 1 134 ? 2.957 10.950 1.630 1.00 90.25 134 ARG A O 1
ATOM 1073 N N . GLU A 1 135 ? 5.023 11.341 0.821 1.00 90.62 135 GLU A N 1
ATOM 1074 C CA . GLU A 1 135 ? 4.826 12.780 0.607 1.00 90.62 135 GLU A CA 1
ATOM 1075 C C . GLU A 1 135 ? 3.664 13.041 -0.361 1.00 90.62 135 GLU A C 1
ATOM 1077 O O . GLU A 1 135 ? 2.731 13.766 -0.017 1.00 90.62 135 GLU A O 1
ATOM 1082 N N . ARG A 1 136 ? 3.658 12.369 -1.521 1.00 92.88 136 ARG A N 1
ATOM 1083 C CA . ARG A 1 136 ? 2.616 12.538 -2.553 1.00 92.88 136 ARG A CA 1
ATOM 1084 C C . ARG A 1 136 ? 1.242 12.043 -2.114 1.00 92.88 136 ARG A C 1
ATOM 1086 O O . ARG A 1 136 ? 0.235 12.667 -2.425 1.00 92.88 136 ARG A O 1
ATOM 1093 N N . LYS A 1 137 ? 1.190 10.953 -1.342 1.00 91.12 137 LYS A N 1
ATOM 1094 C CA . LYS A 1 137 ? -0.049 10.454 -0.716 1.00 91.12 137 LYS A CA 1
ATOM 1095 C C . LYS A 1 137 ? -0.459 11.247 0.531 1.00 91.12 137 LYS A C 1
ATOM 1097 O O . LYS A 1 137 ? -1.492 10.949 1.125 1.00 91.12 137 LYS A O 1
ATOM 1102 N N . ARG A 1 138 ? 0.348 12.227 0.963 1.00 90.88 138 ARG A N 1
ATOM 1103 C CA . ARG A 1 138 ? 0.156 13.021 2.192 1.00 90.88 138 ARG A CA 1
ATOM 1104 C C . ARG A 1 138 ? 0.014 12.151 3.450 1.00 90.88 138 ARG A C 1
ATOM 1106 O O . ARG A 1 138 ? -0.748 12.462 4.365 1.00 90.88 138 ARG A O 1
ATOM 1113 N N . LEU A 1 139 ? 0.771 11.056 3.503 1.00 86.75 139 LEU A N 1
ATOM 1114 C CA . LEU A 1 139 ? 0.785 10.107 4.614 1.00 86.75 139 LEU A CA 1
ATOM 1115 C C . LEU A 1 139 ? 1.730 10.602 5.712 1.00 86.75 139 LEU A C 1
ATOM 1117 O O . LEU A 1 139 ? 2.943 10.421 5.636 1.00 86.75 139 LEU A O 1
ATOM 1121 N N . ALA A 1 140 ? 1.161 11.219 6.747 1.00 78.50 140 ALA A N 1
ATOM 1122 C CA . ALA A 1 140 ? 1.913 11.726 7.898 1.00 78.50 140 ALA A CA 1
ATOM 1123 C C . ALA A 1 140 ? 2.147 10.671 8.998 1.00 78.50 140 ALA A C 1
ATOM 1125 O O . ALA A 1 140 ? 2.922 10.906 9.926 1.00 78.50 140 ALA A O 1
ATOM 1126 N N . THR A 1 141 ? 1.464 9.526 8.922 1.00 79.69 141 THR A N 1
ATOM 1127 C CA . THR A 1 141 ? 1.492 8.494 9.965 1.00 79.69 141 THR A CA 1
ATOM 1128 C C . THR A 1 141 ? 2.665 7.531 9.768 1.00 79.69 141 THR A C 1
ATOM 1130 O O . THR A 1 141 ? 2.960 7.095 8.653 1.00 79.69 141 THR A O 1
ATOM 1133 N N . TYR A 1 142 ? 3.331 7.179 10.868 1.00 81.25 142 TYR A N 1
ATOM 1134 C CA . TYR A 1 142 ? 4.351 6.128 10.905 1.00 81.25 142 TYR A CA 1
ATOM 1135 C C . TYR A 1 142 ? 3.703 4.740 11.001 1.00 81.25 142 TYR A C 1
ATOM 1137 O O . TYR A 1 142 ? 2.541 4.623 11.381 1.00 81.25 142 TYR A O 1
ATOM 1145 N N . GLY A 1 143 ? 4.439 3.685 10.649 1.00 84.88 143 GLY A N 1
ATOM 1146 C CA . GLY A 1 143 ? 3.922 2.313 10.625 1.00 84.88 143 GLY A CA 1
ATOM 1147 C C . GLY A 1 143 ? 3.260 1.921 9.303 1.00 84.88 143 GLY A C 1
ATOM 1148 O O . GLY A 1 143 ? 3.702 2.343 8.228 1.00 84.88 143 GLY A O 1
ATOM 1149 N N . ILE A 1 144 ? 2.225 1.084 9.403 1.00 88.19 144 ILE A N 1
ATOM 1150 C CA . ILE A 1 144 ? 1.473 0.530 8.276 1.00 88.19 144 ILE A CA 1
ATOM 1151 C C . ILE A 1 144 ? 0.540 1.601 7.709 1.00 88.19 144 ILE A C 1
ATOM 1153 O O . ILE A 1 144 ? -0.334 2.123 8.405 1.00 88.19 144 ILE A O 1
ATOM 1157 N N . THR A 1 145 ? 0.711 1.906 6.424 1.00 88.94 145 THR A N 1
ATOM 1158 C CA . THR A 1 145 ? -0.064 2.929 5.703 1.00 88.94 145 THR A CA 1
ATOM 1159 C C . THR A 1 145 ? -1.100 2.343 4.747 1.00 88.94 145 THR A C 1
ATOM 1161 O O . THR A 1 145 ? -2.061 3.016 4.383 1.00 88.94 145 THR A O 1
ATOM 1164 N N . SER A 1 146 ? -0.905 1.099 4.316 1.00 91.19 146 SER A N 1
ATOM 1165 C CA . SER A 1 146 ? -1.799 0.380 3.411 1.00 91.19 146 SER A CA 1
ATOM 1166 C C . SER A 1 146 ? -1.624 -1.124 3.594 1.00 91.19 146 SER A C 1
ATOM 1168 O O . SER A 1 146 ? -0.639 -1.569 4.179 1.00 91.19 146 SER A O 1
ATOM 1170 N N . TYR A 1 147 ? -2.592 -1.896 3.114 1.00 93.69 147 TYR A N 1
ATOM 1171 C CA . TYR A 1 147 ? -2.532 -3.350 3.057 1.00 93.69 147 TYR A CA 1
ATOM 1172 C C . TYR A 1 147 ? -3.398 -3.837 1.893 1.00 93.69 147 TYR A C 1
ATOM 1174 O O . TYR A 1 147 ? -4.384 -3.188 1.538 1.00 93.69 147 TYR A O 1
ATOM 1182 N N . GLU A 1 148 ? -3.036 -4.980 1.325 1.00 94.81 148 GLU A N 1
ATOM 1183 C CA . GLU A 1 148 ? -3.863 -5.734 0.385 1.00 94.81 148 GLU A CA 1
ATOM 1184 C C . GLU A 1 148 ? -4.493 -6.918 1.122 1.00 94.81 148 GLU A C 1
ATOM 1186 O O . GLU A 1 148 ? -3.870 -7.519 2.002 1.00 94.81 148 GLU A O 1
ATOM 1191 N N . PHE A 1 149 ? -5.736 -7.247 0.776 1.00 93.38 149 PHE A N 1
ATOM 1192 C CA . PHE A 1 149 ? -6.507 -8.280 1.462 1.00 93.38 149 PHE A CA 1
ATOM 1193 C C . PHE A 1 149 ? -7.280 -9.140 0.472 1.00 93.38 149 PHE A C 1
ATOM 1195 O O . PHE A 1 149 ? -8.099 -8.639 -0.300 1.00 93.38 149 PHE A O 1
ATOM 1202 N N . HIS A 1 150 ? -7.056 -10.450 0.537 1.00 93.00 150 HIS A N 1
ATOM 1203 C CA . HIS A 1 150 ? -7.870 -11.430 -0.163 1.00 93.00 150 HIS A CA 1
ATOM 1204 C C . HIS A 1 150 ? -8.948 -11.980 0.774 1.00 93.00 150 HIS A C 1
ATOM 1206 O O . HIS A 1 150 ? -8.659 -12.750 1.691 1.00 93.00 150 HIS A O 1
ATOM 1212 N N . ARG A 1 151 ? -10.205 -11.583 0.538 1.00 88.81 151 ARG A N 1
ATOM 1213 C CA . ARG A 1 151 ? -11.336 -11.866 1.438 1.00 88.81 151 ARG A CA 1
ATOM 1214 C C . ARG A 1 151 ? -11.614 -13.358 1.632 1.00 88.81 151 ARG A C 1
ATOM 1216 O O . ARG A 1 151 ? -11.945 -13.760 2.747 1.00 88.81 151 ARG A O 1
ATOM 1223 N N . GLU A 1 152 ? -11.515 -14.148 0.567 1.00 87.00 152 GLU A N 1
ATOM 1224 C CA . GLU A 1 152 ? -11.868 -15.573 0.596 1.00 87.00 152 GLU A CA 1
ATOM 1225 C C . GLU A 1 152 ? -10.854 -16.350 1.446 1.00 87.00 152 GLU A C 1
ATOM 1227 O O . GLU A 1 152 ? -11.214 -16.937 2.468 1.00 87.00 152 GLU A O 1
ATOM 1232 N N . ASP A 1 153 ? -9.567 -16.224 1.118 1.00 86.94 153 ASP A N 1
ATOM 1233 C CA . ASP A 1 153 ? -8.496 -16.924 1.838 1.00 86.94 153 ASP A CA 1
ATOM 1234 C C . ASP A 1 153 ? -8.171 -16.299 3.198 1.00 86.94 153 ASP A C 1
ATOM 1236 O O . ASP A 1 153 ? -7.578 -16.953 4.052 1.00 86.94 153 ASP A O 1
ATOM 1240 N N . GLY A 1 154 ? -8.536 -15.036 3.424 1.00 88.88 154 GLY A N 1
ATOM 1241 C CA . GLY A 1 154 ? -8.130 -14.308 4.626 1.00 88.88 154 GLY A CA 1
ATOM 1242 C C . GLY A 1 154 ? -6.659 -13.906 4.621 1.00 88.88 154 GLY A C 1
ATOM 1243 O O . GLY A 1 154 ? -6.079 -13.727 5.690 1.00 88.88 154 GLY A O 1
ATOM 1244 N N . LEU A 1 155 ? -6.049 -13.825 3.436 1.00 91.19 155 LEU A N 1
ATOM 1245 C CA . LEU A 1 155 ? -4.637 -13.505 3.255 1.00 91.19 155 LEU A CA 1
ATOM 1246 C C . LEU A 1 155 ? -4.440 -11.990 3.227 1.00 91.19 155 LEU A C 1
ATOM 1248 O O . LEU A 1 155 ? -5.077 -11.285 2.442 1.00 91.19 155 LEU A O 1
ATOM 1252 N N . PHE A 1 156 ? -3.506 -11.513 4.037 1.00 93.00 156 PHE A N 1
ATOM 1253 C CA . PHE A 1 156 ? -3.072 -10.127 4.077 1.00 93.00 156 PHE A CA 1
ATOM 1254 C C . PHE A 1 156 ? -1.658 -9.996 3.528 1.00 93.00 156 PHE A C 1
ATOM 1256 O O . PHE A 1 156 ? -0.780 -10.805 3.831 1.00 93.00 156 PHE A O 1
ATOM 1263 N N . VAL A 1 157 ? -1.432 -8.927 2.769 1.00 93.31 157 VAL A N 1
ATOM 1264 C CA . VAL A 1 157 ? -0.100 -8.467 2.379 1.00 93.31 157 VAL A CA 1
ATOM 1265 C C . VAL A 1 157 ? 0.065 -7.039 2.864 1.00 93.31 157 VAL A C 1
ATOM 1267 O O . VAL A 1 157 ? -0.731 -6.160 2.538 1.00 93.31 157 VAL A O 1
ATOM 1270 N N . VAL A 1 158 ? 1.120 -6.803 3.631 1.00 92.38 158 VAL A N 1
ATOM 1271 C CA . VAL A 1 158 ? 1.388 -5.516 4.259 1.00 92.38 158 VAL A CA 1
ATOM 1272 C C . VAL A 1 158 ? 2.779 -5.026 3.856 1.00 92.38 158 VAL A C 1
ATOM 1274 O O . VAL A 1 158 ? 3.775 -5.660 4.217 1.00 92.38 158 VAL A O 1
ATOM 1277 N N . PRO A 1 159 ? 2.885 -3.903 3.124 1.00 90.50 159 PRO A N 1
ATOM 1278 C CA . PRO A 1 159 ? 4.157 -3.225 2.925 1.00 90.50 159 PRO A CA 1
ATOM 1279 C C . PRO A 1 159 ? 4.585 -2.493 4.199 1.00 90.50 159 PRO A C 1
ATOM 1281 O O . PRO A 1 159 ? 3.847 -1.667 4.741 1.00 90.50 159 PRO A O 1
ATOM 1284 N N . ILE A 1 160 ? 5.803 -2.771 4.663 1.00 85.94 160 ILE A N 1
ATOM 1285 C CA . ILE A 1 160 ? 6.418 -2.092 5.805 1.00 85.94 160 ILE A CA 1
ATOM 1286 C C . ILE A 1 160 ? 7.835 -1.688 5.432 1.00 85.94 160 ILE A C 1
ATOM 1288 O O . ILE A 1 160 ? 8.718 -2.527 5.244 1.00 85.94 160 ILE A O 1
ATOM 1292 N N . ASN A 1 161 ? 8.057 -0.375 5.375 1.00 82.06 161 ASN A N 1
ATOM 1293 C CA . ASN A 1 161 ? 9.308 0.228 4.930 1.00 82.06 161 ASN A CA 1
ATOM 1294 C C . ASN A 1 161 ? 9.703 -0.295 3.539 1.00 82.06 161 ASN A C 1
ATOM 1296 O O . ASN A 1 161 ? 9.106 0.103 2.546 1.00 82.06 161 ASN A O 1
ATOM 1300 N N . ASN A 1 162 ? 10.687 -1.193 3.477 1.00 83.56 162 ASN A N 1
ATOM 1301 C CA . ASN A 1 162 ? 11.229 -1.726 2.227 1.00 83.56 162 ASN A CA 1
ATOM 1302 C C . ASN A 1 162 ? 10.823 -3.198 1.988 1.00 83.56 162 ASN A C 1
ATOM 1304 O O . ASN A 1 162 ? 11.122 -3.755 0.932 1.00 83.56 162 ASN A O 1
ATOM 1308 N N . SER A 1 163 ? 10.136 -3.822 2.949 1.00 87.50 163 SER A N 1
ATOM 1309 C CA . SER A 1 163 ? 9.788 -5.244 2.934 1.00 87.50 163 SER A CA 1
ATOM 1310 C C . SER A 1 163 ? 8.280 -5.467 2.862 1.00 87.50 163 SER A C 1
ATOM 1312 O O . SER A 1 163 ? 7.478 -4.623 3.258 1.00 87.50 163 SER A O 1
ATOM 1314 N N . LEU A 1 164 ? 7.896 -6.634 2.351 1.00 91.06 164 LEU A N 1
ATOM 1315 C CA . LEU A 1 164 ? 6.515 -7.092 2.287 1.00 91.06 164 LEU A CA 1
ATOM 1316 C C . LEU A 1 164 ? 6.335 -8.201 3.316 1.00 91.06 164 LEU A C 1
ATOM 1318 O O . LEU A 1 164 ? 7.136 -9.133 3.360 1.00 91.06 164 LEU A O 1
ATOM 1322 N N . PHE A 1 165 ? 5.287 -8.103 4.121 1.00 90.88 165 PHE A N 1
ATOM 1323 C CA . PHE A 1 165 ? 4.915 -9.101 5.115 1.00 90.88 165 PHE A CA 1
ATOM 1324 C C . PHE A 1 165 ? 3.581 -9.725 4.745 1.00 90.88 165 PHE A C 1
ATOM 1326 O O . PHE A 1 165 ? 2.709 -9.057 4.192 1.00 90.88 165 PHE A O 1
ATOM 1333 N N . THR A 1 166 ? 3.421 -11.002 5.069 1.00 91.75 166 THR A N 1
ATOM 1334 C CA . THR A 1 166 ? 2.187 -11.747 4.829 1.00 91.75 166 THR A CA 1
ATOM 1335 C C . THR A 1 166 ? 1.769 -12.522 6.053 1.00 91.75 166 THR A C 1
ATOM 1337 O O . THR A 1 166 ? 2.604 -13.040 6.790 1.00 91.75 166 THR A O 1
ATOM 1340 N N . PHE A 1 167 ? 0.468 -12.580 6.272 1.00 89.94 167 PHE A N 1
ATOM 1341 C CA . PHE A 1 167 ? -0.150 -13.432 7.274 1.00 89.94 167 PHE A CA 1
ATOM 1342 C C . PHE A 1 167 ? -1.578 -13.729 6.839 1.00 89.94 167 PHE A C 1
ATOM 1344 O O . PHE A 1 167 ? -2.160 -13.032 6.007 1.00 89.94 167 PHE A O 1
ATOM 1351 N N . LYS A 1 168 ? -2.140 -14.774 7.419 1.00 89.00 168 LYS A N 1
ATOM 1352 C CA . LYS A 1 168 ? -3.496 -15.227 7.203 1.00 89.00 168 LYS A CA 1
ATOM 1353 C C . LYS A 1 168 ? -4.250 -15.164 8.527 1.00 89.00 168 LYS A C 1
ATOM 1355 O O . LYS A 1 168 ? -3.757 -15.629 9.554 1.00 89.00 168 LYS A O 1
ATOM 1360 N N . ASP A 1 169 ? -5.427 -14.555 8.503 1.00 86.19 169 ASP A N 1
ATOM 1361 C CA . ASP A 1 169 ? -6.348 -14.593 9.640 1.00 86.19 169 ASP A CA 1
ATOM 1362 C C . ASP A 1 169 ? -7.241 -15.827 9.470 1.00 86.19 169 ASP A C 1
ATOM 1364 O O . ASP A 1 169 ? -8.128 -15.857 8.609 1.00 86.19 169 ASP A O 1
ATOM 1368 N N . GLU A 1 170 ? -6.952 -16.879 10.233 1.00 78.81 170 GLU A N 1
ATOM 1369 C CA . GLU A 1 170 ? -7.787 -18.077 10.324 1.00 78.81 170 GLU A CA 1
ATOM 1370 C C . GLU A 1 170 ? -8.708 -17.933 11.547 1.00 78.81 170 GLU A C 1
ATOM 1372 O O . GLU A 1 170 ? -8.317 -17.314 12.536 1.00 78.81 170 GLU A O 1
ATOM 1377 N N . LEU A 1 171 ? -9.944 -18.453 11.478 1.00 66.50 171 LEU A N 1
ATOM 1378 C CA . LEU A 1 171 ? -11.008 -18.185 12.468 1.00 66.50 171 LEU A CA 1
ATOM 1379 C C . LEU A 1 171 ? -10.573 -18.383 13.933 1.00 66.50 171 LEU A C 1
ATOM 1381 O O . LEU A 1 171 ? -11.023 -17.638 14.802 1.00 66.50 171 LEU A O 1
ATOM 1385 N N . ASP A 1 172 ? -9.686 -19.345 14.186 1.00 61.69 172 ASP A N 1
ATOM 1386 C CA . ASP A 1 172 ? -9.225 -19.698 15.530 1.00 61.69 172 ASP A CA 1
ATOM 1387 C C . ASP A 1 172 ? -7.874 -19.074 15.911 1.00 61.69 172 ASP A C 1
ATOM 1389 O O . ASP A 1 172 ? -7.520 -19.031 17.092 1.00 61.69 172 ASP A O 1
ATOM 1393 N N . CYS A 1 173 ? -7.079 -18.611 14.939 1.00 64.00 173 CYS A N 1
ATOM 1394 C CA . CYS A 1 173 ? -5.735 -18.102 15.198 1.00 64.00 173 CYS A CA 1
ATOM 1395 C C . CYS A 1 173 ? -5.220 -17.201 14.068 1.00 64.00 173 CYS A C 1
ATOM 1397 O O . CYS A 1 173 ? -5.304 -17.526 12.884 1.00 64.00 173 CYS A O 1
ATOM 1399 N N . ILE A 1 174 ? -4.595 -16.089 14.451 1.00 69.38 174 ILE A N 1
ATOM 1400 C CA . ILE A 1 174 ? -3.829 -15.259 13.523 1.00 69.38 174 ILE A CA 1
ATOM 1401 C C . ILE A 1 174 ? -2.478 -15.939 13.290 1.00 69.38 174 ILE A C 1
ATOM 1403 O O . ILE A 1 174 ? -1.715 -16.143 14.236 1.00 69.38 174 ILE A O 1
ATOM 1407 N N . SER A 1 175 ? -2.152 -16.268 12.038 1.00 74.50 175 SER A N 1
ATOM 1408 C CA . SER A 1 175 ? -0.815 -16.775 11.718 1.00 74.50 175 SER A CA 1
ATOM 1409 C C . SER A 1 175 ? 0.240 -15.691 11.964 1.00 74.50 175 SER A C 1
ATOM 1411 O O . SER A 1 175 ? -0.004 -14.521 11.664 1.00 74.50 175 SER A O 1
ATOM 1413 N N . LEU A 1 176 ? 1.438 -16.071 12.411 1.00 80.12 176 LEU A N 1
ATOM 1414 C CA . LEU A 1 176 ? 2.548 -15.127 12.555 1.00 80.12 176 LEU A CA 1
ATOM 1415 C C . LEU A 1 176 ? 2.904 -14.469 11.213 1.00 80.12 176 LEU A C 1
ATOM 1417 O O . LEU A 1 176 ? 3.015 -15.138 10.182 1.00 80.12 176 LEU A O 1
ATOM 1421 N N . ALA A 1 177 ? 3.124 -13.153 11.248 1.00 84.56 177 ALA A N 1
ATOM 1422 C CA . ALA A 1 177 ? 3.572 -12.394 10.091 1.00 84.56 177 ALA A CA 1
ATOM 1423 C C . ALA A 1 177 ? 4.922 -12.904 9.585 1.00 84.56 177 ALA A C 1
ATOM 1425 O O . ALA A 1 177 ? 5.922 -12.891 10.299 1.00 84.56 177 ALA A O 1
ATOM 1426 N N . THR A 1 178 ? 4.942 -13.330 8.327 1.00 87.88 178 THR A N 1
ATOM 1427 C CA . THR A 1 178 ? 6.128 -13.844 7.647 1.00 87.88 178 THR A CA 1
ATOM 1428 C C . THR A 1 178 ? 6.568 -12.847 6.584 1.00 87.88 178 THR A C 1
ATOM 1430 O O . THR A 1 178 ? 5.767 -12.412 5.753 1.00 87.88 178 THR A O 1
ATOM 1433 N N . GLU A 1 179 ? 7.844 -12.465 6.607 1.00 89.38 179 GLU A N 1
ATOM 1434 C CA . GLU A 1 179 ? 8.433 -11.635 5.557 1.00 89.38 179 GLU A CA 1
ATOM 1435 C C . GLU A 1 179 ? 8.483 -12.413 4.238 1.00 89.38 179 GLU A C 1
ATOM 1437 O O . GLU A 1 179 ? 8.979 -13.539 4.189 1.00 89.38 179 GLU A O 1
ATOM 1442 N N . VAL A 1 180 ? 7.995 -11.804 3.156 1.00 90.00 180 VAL A N 1
ATOM 1443 C CA . VAL A 1 180 ? 8.091 -12.373 1.811 1.00 90.00 180 VAL A CA 1
ATOM 1444 C C . VAL A 1 180 ? 9.558 -12.326 1.390 1.00 90.00 180 VAL A C 1
ATOM 1446 O O . VAL A 1 180 ? 10.079 -11.211 1.211 1.00 90.00 180 VAL A O 1
ATOM 1449 N N . PRO A 1 181 ? 10.214 -13.487 1.190 1.00 87.81 181 PRO A N 1
ATOM 1450 C CA . PRO A 1 181 ? 11.616 -13.539 0.808 1.00 87.81 181 PRO A CA 1
ATOM 1451 C C . PRO A 1 181 ? 11.857 -12.742 -0.468 1.00 87.81 181 PRO A C 1
ATOM 1453 O O . PRO A 1 181 ? 11.003 -12.709 -1.354 1.00 87.81 181 PRO A O 1
ATOM 1456 N N . THR A 1 182 ? 13.022 -12.108 -0.562 1.00 87.19 182 THR A N 1
ATOM 1457 C CA . THR A 1 182 ? 13.383 -11.338 -1.748 1.00 87.19 182 THR A CA 1
ATOM 1458 C C . THR A 1 182 ? 14.852 -11.489 -2.103 1.00 87.19 182 THR A C 1
ATOM 1460 O O . THR A 1 182 ? 15.716 -11.646 -1.241 1.00 87.19 182 THR A O 1
ATOM 1463 N N . SER A 1 183 ? 15.115 -11.456 -3.404 1.00 83.62 183 SER A N 1
ATOM 1464 C CA . SER A 1 183 ? 16.442 -11.367 -4.009 1.00 83.62 183 SER A CA 1
ATOM 1465 C C . SER A 1 183 ? 16.789 -9.937 -4.437 1.00 83.62 183 SER A C 1
ATOM 1467 O O . SER A 1 183 ? 17.932 -9.662 -4.805 1.00 83.62 183 SER A O 1
ATOM 1469 N N . THR A 1 184 ? 15.808 -9.032 -4.393 1.00 83.31 184 THR A N 1
ATOM 1470 C CA . THR A 1 184 ? 15.948 -7.625 -4.775 1.00 83.31 184 THR A CA 1
ATOM 1471 C C . THR A 1 184 ? 16.423 -6.767 -3.604 1.00 83.31 184 THR A C 1
ATOM 1473 O O . THR A 1 184 ? 16.184 -7.085 -2.439 1.00 83.31 184 THR A O 1
ATOM 1476 N N . TYR A 1 185 ? 17.119 -5.668 -3.905 1.00 82.56 185 TYR A N 1
ATOM 1477 C CA . TYR A 1 185 ? 17.566 -4.703 -2.901 1.00 82.56 185 TYR A CA 1
ATOM 1478 C C . TYR A 1 185 ? 16.885 -3.360 -3.131 1.00 82.56 185 TYR A C 1
ATOM 1480 O O . TYR A 1 185 ? 17.103 -2.733 -4.161 1.00 82.56 185 TYR A O 1
ATOM 1488 N N . GLY A 1 186 ? 16.114 -2.889 -2.156 1.00 84.62 186 GLY A N 1
ATOM 1489 C CA . GLY A 1 186 ? 15.401 -1.614 -2.224 1.00 84.62 186 GLY A CA 1
ATOM 1490 C C . GLY A 1 186 ? 13.938 -1.775 -1.835 1.00 84.62 186 GLY A C 1
ATOM 1491 O O . GLY A 1 186 ? 13.535 -2.824 -1.339 1.00 84.62 186 GLY A O 1
ATOM 1492 N N . ALA A 1 187 ? 13.144 -0.725 -2.038 1.00 87.75 187 ALA A N 1
ATOM 1493 C CA . ALA A 1 187 ? 11.718 -0.792 -1.753 1.00 87.75 187 ALA A CA 1
ATOM 1494 C C . ALA A 1 187 ? 10.971 -1.615 -2.810 1.00 87.75 187 ALA A C 1
ATOM 1496 O O . ALA A 1 187 ? 11.243 -1.523 -4.012 1.00 87.75 187 ALA A O 1
ATOM 1497 N N . ARG A 1 188 ? 10.004 -2.395 -2.324 1.00 92.38 188 ARG A N 1
ATOM 1498 C CA . ARG A 1 188 ? 8.981 -3.075 -3.119 1.00 92.38 188 ARG A CA 1
ATOM 1499 C C . ARG A 1 188 ? 7.691 -2.277 -2.982 1.00 92.38 188 ARG A C 1
ATOM 1501 O O . ARG A 1 188 ? 6.994 -2.381 -1.975 1.00 92.38 188 ARG A O 1
ATOM 1508 N N . LEU A 1 189 ? 7.444 -1.415 -3.960 1.00 92.94 189 LEU A N 1
ATOM 1509 C CA . LEU A 1 189 ? 6.352 -0.449 -3.935 1.00 92.94 189 LEU A CA 1
ATOM 1510 C C . LEU A 1 189 ? 5.088 -1.021 -4.573 1.00 92.94 189 LEU A C 1
ATOM 1512 O O . LEU A 1 189 ? 5.161 -1.924 -5.401 1.00 92.94 189 LEU A O 1
ATOM 1516 N N . ASP A 1 190 ? 3.945 -0.458 -4.188 1.00 94.19 190 ASP A N 1
ATOM 1517 C CA . ASP A 1 190 ? 2.612 -0.806 -4.698 1.00 94.19 190 ASP A CA 1
ATOM 1518 C C . ASP A 1 190 ? 2.375 -2.325 -4.859 1.00 94.19 190 ASP A C 1
ATOM 1520 O O . ASP A 1 190 ? 2.143 -2.812 -5.968 1.00 94.19 190 ASP A O 1
ATOM 1524 N N . PRO A 1 191 ? 2.478 -3.114 -3.770 1.00 95.25 191 PRO A N 1
ATOM 1525 C CA . PRO A 1 191 ? 2.171 -4.536 -3.836 1.00 95.25 191 PRO A CA 1
ATOM 1526 C C . PRO A 1 191 ? 0.693 -4.749 -4.198 1.00 95.25 191 PRO A C 1
ATOM 1528 O O . PRO A 1 191 ? -0.185 -4.103 -3.628 1.00 95.25 191 PRO A O 1
ATOM 1531 N N . LYS A 1 192 ? 0.415 -5.679 -5.117 1.00 95.44 192 LYS A N 1
ATOM 1532 C CA . LYS A 1 192 ? -0.932 -6.062 -5.571 1.00 95.44 192 LYS A CA 1
ATOM 1533 C C . LYS A 1 192 ? -1.081 -7.573 -5.633 1.00 95.44 192 LYS A C 1
ATOM 1535 O O . LYS A 1 192 ? -0.387 -8.240 -6.406 1.00 95.44 192 LYS A O 1
ATOM 1540 N N . LEU A 1 193 ? -2.001 -8.114 -4.838 1.00 95.38 193 LEU A N 1
ATOM 1541 C CA . LEU A 1 193 ? -2.355 -9.532 -4.890 1.00 95.38 193 LEU A CA 1
ATOM 1542 C C . LEU A 1 193 ? -3.093 -9.856 -6.192 1.00 95.38 193 LEU A C 1
ATOM 1544 O O . LEU A 1 193 ? -3.972 -9.113 -6.632 1.00 95.38 193 LEU A O 1
ATOM 1548 N N . CYS A 1 194 ? -2.759 -10.989 -6.805 1.00 94.62 194 CYS A N 1
ATOM 1549 C CA . CYS A 1 194 ? -3.492 -11.476 -7.963 1.00 94.62 194 CYS A CA 1
ATOM 1550 C C . CYS A 1 194 ? -4.850 -12.046 -7.531 1.00 94.62 194 CYS A C 1
ATOM 1552 O O . CYS A 1 194 ? -4.924 -13.016 -6.782 1.00 94.62 194 CYS A O 1
ATOM 1554 N N . ALA A 1 195 ? -5.936 -11.484 -8.066 1.00 90.94 195 ALA A N 1
ATOM 1555 C CA . ALA A 1 195 ? -7.301 -11.891 -7.725 1.00 90.94 195 ALA A CA 1
ATOM 1556 C C . ALA A 1 195 ? -7.656 -13.331 -8.146 1.00 90.94 195 ALA A C 1
ATOM 1558 O O . ALA A 1 195 ? -8.588 -13.911 -7.610 1.00 90.94 195 ALA A O 1
ATOM 1559 N N . CYS A 1 196 ? -6.956 -13.901 -9.133 1.00 91.44 196 CYS A N 1
ATOM 1560 C CA . CYS A 1 196 ? -7.212 -15.266 -9.616 1.00 91.44 196 CYS A CA 1
ATOM 1561 C C . CYS A 1 196 ? -6.280 -16.314 -8.991 1.00 91.44 196 CYS A C 1
ATOM 1563 O O . CYS A 1 196 ? -6.489 -17.507 -9.195 1.00 91.44 196 CYS A O 1
ATOM 1565 N N . ASN A 1 197 ? -5.207 -15.883 -8.325 1.00 93.50 197 ASN A N 1
ATOM 1566 C CA . ASN A 1 197 ? -4.213 -16.771 -7.739 1.00 93.50 197 ASN A CA 1
ATOM 1567 C C . ASN A 1 197 ? -3.482 -16.051 -6.601 1.00 93.50 197 ASN A C 1
ATOM 1569 O O . ASN A 1 197 ? -2.570 -15.263 -6.854 1.00 93.50 197 ASN A O 1
ATOM 1573 N N . THR A 1 198 ? -3.850 -16.357 -5.362 1.00 91.31 198 THR A N 1
ATOM 1574 C CA . THR A 1 198 ? -3.299 -15.715 -4.163 1.00 91.31 198 THR A CA 1
ATOM 1575 C C . THR A 1 198 ? -1.841 -16.031 -3.879 1.00 91.31 198 THR A C 1
ATOM 1577 O O . THR A 1 198 ? -1.201 -15.296 -3.128 1.00 91.31 198 THR A O 1
ATOM 1580 N N . ASP A 1 199 ? -1.268 -17.034 -4.546 1.00 92.94 199 ASP A N 1
ATOM 1581 C CA . ASP A 1 199 ? 0.165 -17.297 -4.466 1.00 92.94 199 ASP A CA 1
ATOM 1582 C C . ASP A 1 199 ? 0.987 -16.229 -5.191 1.00 92.94 199 ASP A C 1
ATOM 1584 O O . ASP A 1 199 ? 2.196 -16.165 -4.983 1.00 92.94 199 ASP A O 1
ATOM 1588 N N . LEU A 1 200 ? 0.377 -15.421 -6.064 1.00 95.19 200 LEU A N 1
ATOM 1589 C CA . LEU A 1 200 ? 1.064 -14.439 -6.896 1.00 95.19 200 LEU A CA 1
ATOM 1590 C C . LEU A 1 200 ? 0.843 -13.013 -6.388 1.00 95.19 200 LEU A C 1
ATOM 1592 O O . LEU A 1 200 ? -0.286 -12.533 -6.272 1.00 95.19 200 LEU A O 1
ATOM 1596 N N . LEU A 1 201 ? 1.951 -12.309 -6.182 1.00 96.12 201 LEU A N 1
ATOM 1597 C CA . LEU A 1 201 ? 1.989 -10.920 -5.751 1.00 96.12 201 LEU A CA 1
ATOM 1598 C C . LEU A 1 201 ? 2.826 -10.107 -6.738 1.00 96.12 201 LEU A C 1
ATOM 1600 O O . LEU A 1 201 ? 4.005 -10.393 -6.947 1.00 96.12 201 LEU A O 1
ATOM 1604 N N . ALA A 1 202 ? 2.216 -9.103 -7.360 1.00 96.81 202 ALA A N 1
ATOM 1605 C CA . ALA A 1 202 ? 2.927 -8.146 -8.197 1.00 96.81 202 ALA A CA 1
ATOM 1606 C C . ALA A 1 202 ? 3.395 -6.958 -7.351 1.00 96.81 202 ALA A C 1
ATOM 1608 O O . ALA A 1 202 ? 2.735 -6.593 -6.383 1.00 96.81 202 ALA A O 1
ATOM 1609 N N . PHE A 1 203 ? 4.526 -6.361 -7.705 1.00 96.06 203 PHE A N 1
ATOM 1610 C CA . PHE A 1 203 ? 5.027 -5.139 -7.076 1.00 96.06 203 PHE A CA 1
ATOM 1611 C C . PHE A 1 203 ? 5.926 -4.378 -8.048 1.00 96.06 203 PHE A C 1
ATOM 1613 O O . PHE A 1 203 ? 6.399 -4.922 -9.049 1.00 96.06 203 PHE A O 1
ATOM 1620 N N . ILE A 1 204 ? 6.179 -3.115 -7.736 1.00 95.62 204 ILE A N 1
ATOM 1621 C CA . ILE A 1 204 ? 7.129 -2.275 -8.450 1.00 95.62 204 ILE A CA 1
ATOM 1622 C C . ILE A 1 204 ? 8.473 -2.315 -7.735 1.00 95.62 204 ILE A C 1
ATOM 1624 O O . ILE A 1 204 ? 8.567 -2.073 -6.529 1.00 95.62 204 ILE A O 1
ATOM 1628 N N . HIS A 1 205 ? 9.527 -2.564 -8.502 1.00 94.19 205 HIS A N 1
ATOM 1629 C CA . HIS A 1 205 ? 10.896 -2.454 -8.029 1.00 94.19 205 HIS A CA 1
ATOM 1630 C C . HIS A 1 205 ? 11.795 -1.920 -9.142 1.00 94.19 205 HIS A C 1
ATOM 1632 O O . HIS A 1 205 ? 11.752 -2.410 -10.271 1.00 94.19 205 HIS A O 1
ATOM 1638 N N . ASP A 1 206 ? 12.593 -0.902 -8.810 1.00 92.38 206 ASP A N 1
ATOM 1639 C CA . ASP A 1 206 ? 13.524 -0.240 -9.733 1.00 92.38 206 ASP A CA 1
ATOM 1640 C C . ASP A 1 206 ? 12.855 0.176 -11.061 1.00 92.38 206 ASP A C 1
ATOM 1642 O O . ASP A 1 206 ? 13.316 -0.153 -12.148 1.00 92.38 206 ASP A O 1
ATOM 1646 N N . PHE A 1 207 ? 11.697 0.842 -10.952 1.00 94.00 207 PHE A N 1
ATOM 1647 C CA . PHE A 1 207 ? 10.876 1.328 -12.074 1.00 94.00 207 PHE A CA 1
ATOM 1648 C C . PHE A 1 207 ? 10.355 0.264 -13.053 1.00 94.00 207 PHE A C 1
ATOM 1650 O O . PHE A 1 207 ? 9.845 0.612 -14.121 1.00 94.00 207 PHE A O 1
ATOM 1657 N N . ASP A 1 208 ? 10.406 -1.011 -12.675 1.00 95.88 208 ASP A N 1
ATOM 1658 C CA . ASP A 1 208 ? 9.848 -2.126 -13.429 1.00 95.88 208 ASP A CA 1
ATOM 1659 C C . ASP A 1 208 ? 8.848 -2.938 -12.600 1.00 95.88 208 ASP A C 1
ATOM 1661 O O . ASP A 1 208 ? 8.809 -2.872 -11.370 1.00 95.88 208 ASP A O 1
ATOM 1665 N N . ILE A 1 209 ? 8.030 -3.723 -13.299 1.00 97.44 209 ILE A N 1
ATOM 1666 C CA . ILE A 1 209 ? 7.042 -4.622 -12.713 1.00 97.44 209 ILE A CA 1
ATOM 1667 C C . ILE A 1 209 ? 7.714 -5.958 -12.406 1.00 97.44 209 ILE A C 1
ATOM 1669 O O . ILE A 1 209 ? 8.334 -6.583 -13.274 1.00 97.44 209 ILE A O 1
ATOM 1673 N N . TRP A 1 210 ? 7.534 -6.421 -11.178 1.00 96.94 210 TRP A N 1
ATOM 1674 C CA . TRP A 1 210 ? 8.011 -7.702 -10.681 1.00 96.94 210 TRP A CA 1
ATOM 1675 C C . TRP A 1 210 ? 6.849 -8.549 -10.182 1.00 96.94 210 TRP A C 1
ATOM 1677 O O . TRP A 1 210 ? 5.791 -8.043 -9.809 1.00 96.94 210 TRP A O 1
ATOM 1687 N N . LEU A 1 211 ? 7.063 -9.858 -10.187 1.00 96.31 211 LEU A N 1
ATOM 1688 C CA . LEU A 1 211 ? 6.131 -10.857 -9.694 1.00 96.31 211 LEU A CA 1
ATOM 1689 C C . LEU A 1 211 ? 6.863 -11.761 -8.709 1.00 96.31 211 LEU A C 1
ATOM 1691 O O . LEU A 1 211 ? 7.921 -12.294 -9.037 1.00 96.31 211 LEU A O 1
ATOM 1695 N N . VAL A 1 212 ? 6.291 -11.969 -7.528 1.00 95.56 212 VAL A N 1
ATOM 1696 C CA . VAL A 1 212 ? 6.779 -12.936 -6.543 1.00 95.56 212 VAL A CA 1
ATOM 1697 C C . VAL A 1 212 ? 5.709 -13.967 -6.245 1.00 95.56 212 VAL A C 1
ATOM 1699 O O . VAL A 1 212 ? 4.524 -13.650 -6.138 1.00 95.56 212 VAL A O 1
ATOM 1702 N N . CYS A 1 213 ? 6.138 -15.216 -6.105 1.00 93.75 213 CYS A N 1
ATOM 1703 C CA . CYS A 1 213 ? 5.312 -16.244 -5.502 1.00 93.75 213 CYS A CA 1
ATOM 1704 C C . CYS A 1 213 ? 5.460 -16.180 -3.978 1.00 93.75 213 CYS A C 1
ATOM 1706 O O . CYS A 1 213 ? 6.528 -16.511 -3.461 1.00 93.75 213 CYS A O 1
ATOM 1708 N N . VAL A 1 214 ? 4.402 -15.783 -3.269 1.00 89.31 214 VAL A N 1
ATOM 1709 C CA . VAL A 1 214 ? 4.404 -15.522 -1.818 1.00 89.31 214 VAL A CA 1
ATOM 1710 C C . VAL A 1 214 ? 4.915 -16.731 -1.026 1.00 89.31 214 VAL A C 1
ATOM 1712 O O . VAL A 1 214 ? 5.795 -16.583 -0.183 1.00 89.31 214 VAL A O 1
ATOM 1715 N N . ASN A 1 215 ? 4.453 -17.938 -1.364 1.00 83.75 215 ASN A N 1
ATOM 1716 C CA . ASN A 1 215 ? 4.802 -19.163 -0.633 1.00 83.75 215 ASN A CA 1
ATOM 1717 C C . ASN A 1 215 ? 6.235 -19.647 -0.889 1.00 83.75 215 ASN A C 1
ATOM 1719 O O . ASN A 1 215 ? 6.852 -20.261 -0.022 1.00 83.75 215 ASN A O 1
ATOM 1723 N N . THR A 1 216 ? 6.759 -19.437 -2.102 1.00 85.88 216 THR A N 1
ATOM 1724 C CA . THR A 1 216 ? 8.076 -19.976 -2.497 1.00 85.88 216 THR A CA 1
ATOM 1725 C C . THR A 1 216 ? 9.194 -18.941 -2.461 1.00 85.88 216 THR A C 1
ATOM 1727 O O . THR A 1 216 ? 10.361 -19.317 -2.569 1.00 85.88 216 THR A O 1
ATOM 1730 N N . GLY A 1 217 ? 8.859 -17.651 -2.370 1.00 86.25 217 GLY A N 1
ATOM 1731 C CA . GLY A 1 217 ? 9.807 -16.540 -2.466 1.00 86.25 217 GLY A CA 1
ATOM 1732 C C . GLY A 1 217 ? 10.467 -16.396 -3.841 1.00 86.25 217 GLY A C 1
ATOM 1733 O O . GLY A 1 217 ? 11.447 -15.669 -3.976 1.00 86.25 217 GLY A O 1
ATOM 1734 N N . ARG A 1 218 ? 9.991 -17.112 -4.871 1.00 91.75 218 ARG A N 1
ATOM 1735 C CA . ARG A 1 218 ? 10.554 -17.018 -6.224 1.00 91.75 218 ARG A CA 1
ATOM 1736 C C . ARG A 1 218 ? 10.076 -15.746 -6.902 1.00 91.75 218 ARG A C 1
ATOM 1738 O O . ARG A 1 218 ? 8.872 -15.543 -7.043 1.00 91.75 218 ARG A O 1
ATOM 1745 N N . GLU A 1 219 ? 11.028 -14.952 -7.372 1.00 94.50 219 GLU A N 1
ATOM 1746 C CA . GLU A 1 219 ? 10.788 -13.664 -8.018 1.00 94.50 219 GLU A CA 1
ATOM 1747 C C . GLU A 1 219 ? 11.120 -13.719 -9.508 1.00 94.50 219 GLU A C 1
ATOM 1749 O O . GLU A 1 219 ? 12.083 -14.363 -9.930 1.00 94.50 219 GLU A O 1
ATOM 1754 N N . ILE A 1 220 ? 10.320 -13.023 -10.311 1.00 95.44 220 ILE A N 1
ATOM 1755 C CA . ILE A 1 220 ? 10.529 -12.844 -11.744 1.00 95.44 220 ILE A CA 1
ATOM 1756 C C . ILE A 1 220 ? 10.277 -11.376 -12.079 1.00 95.44 220 ILE A C 1
ATOM 1758 O O . ILE A 1 220 ? 9.228 -10.819 -11.762 1.00 95.44 220 ILE A O 1
ATOM 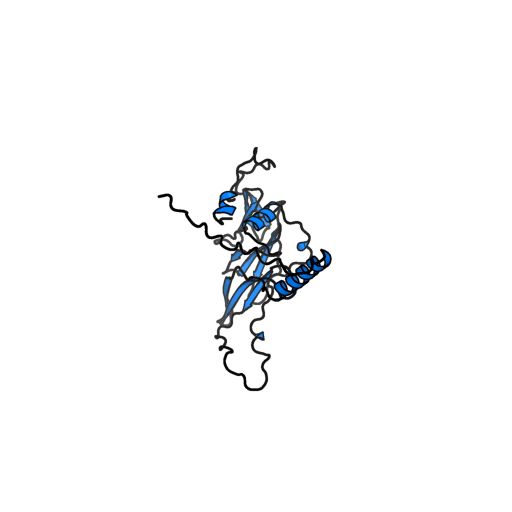1762 N N . ARG A 1 221 ? 11.233 -10.759 -12.769 1.00 96.38 221 ARG A N 1
ATOM 1763 C CA . ARG A 1 221 ? 11.068 -9.436 -13.372 1.00 96.38 221 ARG A CA 1
ATOM 1764 C C . ARG A 1 221 ? 10.253 -9.568 -14.660 1.00 96.38 221 ARG A C 1
ATOM 1766 O O . ARG A 1 221 ? 10.647 -10.324 -15.545 1.00 96.38 221 ARG A O 1
ATOM 1773 N N . LEU A 1 222 ? 9.121 -8.872 -14.755 1.00 97.31 222 LEU A N 1
ATOM 1774 C CA . LEU A 1 222 ? 8.208 -8.956 -15.902 1.00 97.31 222 LEU A CA 1
ATOM 1775 C C . LEU A 1 222 ? 8.548 -7.942 -16.995 1.00 97.31 222 LEU A C 1
ATOM 1777 O O . LEU A 1 222 ? 8.385 -8.231 -18.180 1.00 97.31 222 LEU A O 1
ATOM 1781 N N . THR A 1 223 ? 9.004 -6.754 -16.605 1.00 97.44 223 THR A N 1
ATOM 1782 C CA . THR A 1 223 ? 9.384 -5.689 -17.536 1.00 97.44 223 THR A CA 1
ATOM 1783 C C . THR A 1 223 ? 10.857 -5.324 -17.365 1.00 97.44 223 THR A C 1
ATOM 1785 O O . THR A 1 223 ? 11.427 -5.428 -16.281 1.00 97.44 223 THR A O 1
ATOM 1788 N N . HIS A 1 224 ? 11.500 -4.940 -18.466 1.00 96.12 224 HIS A N 1
ATOM 1789 C CA . HIS A 1 224 ? 12.932 -4.631 -18.519 1.00 96.12 224 HIS A CA 1
ATOM 1790 C C . HIS A 1 224 ? 13.156 -3.258 -19.160 1.00 96.12 224 HIS A C 1
ATOM 1792 O O . HIS A 1 224 ? 13.968 -3.130 -20.080 1.00 96.12 224 HIS A O 1
ATOM 1798 N N . VAL A 1 225 ? 12.359 -2.258 -18.766 1.00 95.31 225 VAL A N 1
ATOM 1799 C CA . VAL A 1 225 ? 12.462 -0.922 -19.371 1.00 95.31 225 VAL A CA 1
ATOM 1800 C C . VAL A 1 225 ? 13.542 -0.081 -18.705 1.00 95.31 225 VAL A C 1
ATOM 1802 O O . VAL A 1 225 ? 14.247 0.631 -19.419 1.00 95.31 225 VAL A O 1
ATOM 1805 N N . HIS A 1 226 ? 13.712 -0.221 -17.389 1.00 92.88 226 HIS A N 1
ATOM 1806 C CA . HIS A 1 226 ? 14.773 0.424 -16.631 1.00 92.88 226 HIS A CA 1
ATOM 1807 C C . HIS A 1 226 ? 16.067 -0.392 -16.740 1.00 92.88 226 HIS A C 1
ATOM 1809 O O . HIS A 1 226 ? 16.103 -1.613 -16.565 1.00 92.88 226 HIS A O 1
ATOM 1815 N N . LYS A 1 227 ? 17.165 0.271 -17.062 1.00 91.00 227 LYS A N 1
ATOM 1816 C CA . LYS A 1 227 ? 18.492 -0.310 -17.290 1.00 91.00 227 LYS A CA 1
ATOM 1817 C C . LYS A 1 227 ? 19.419 -0.166 -16.084 1.00 91.00 227 LYS A C 1
ATOM 1819 O O . LYS A 1 227 ? 20.533 -0.688 -16.136 1.00 91.00 227 LYS A O 1
ATOM 1824 N N . GLY A 1 228 ? 18.970 0.484 -15.012 1.00 85.88 228 GLY A N 1
ATOM 1825 C CA . GLY A 1 228 ? 19.732 0.638 -13.774 1.00 85.88 228 GLY A CA 1
ATOM 1826 C C . GLY A 1 228 ? 20.714 1.811 -13.800 1.00 85.88 228 GLY A C 1
ATOM 1827 O O . GLY A 1 228 ? 21.664 1.816 -13.015 1.00 85.88 228 GLY A O 1
ATOM 1828 N N . ASP A 1 229 ? 20.534 2.786 -14.702 1.00 86.00 229 ASP A N 1
ATOM 1829 C CA . ASP A 1 229 ? 21.299 4.034 -14.625 1.00 86.00 229 ASP A CA 1
ATOM 1830 C C . ASP A 1 229 ? 20.698 4.931 -13.535 1.00 86.00 229 ASP A C 1
ATOM 1832 O O . ASP A 1 229 ? 19.490 5.118 -13.436 1.00 86.00 229 ASP A O 1
ATOM 1836 N N . VAL A 1 230 ? 21.554 5.525 -12.708 1.00 82.31 230 VAL A N 1
ATOM 1837 C CA . VAL A 1 230 ? 21.127 6.432 -11.633 1.00 82.31 230 VAL A CA 1
ATOM 1838 C C . VAL A 1 230 ? 20.561 7.729 -12.210 1.00 82.31 230 VAL A C 1
ATOM 1840 O O . VAL A 1 230 ? 19.756 8.415 -11.575 1.00 82.31 230 VAL A O 1
ATOM 1843 N N . LYS A 1 231 ? 21.017 8.114 -13.405 1.00 87.75 231 LYS A N 1
ATOM 1844 C CA . LYS A 1 231 ? 20.589 9.355 -14.030 1.00 87.75 231 LYS A CA 1
ATOM 1845 C C . LYS A 1 231 ? 19.376 9.140 -14.925 1.00 87.75 231 LYS A C 1
ATOM 1847 O O . LYS A 1 231 ? 19.473 8.554 -16.000 1.00 87.75 231 LYS A O 1
ATOM 1852 N N . LEU A 1 232 ? 18.283 9.801 -14.557 1.00 85.62 232 LEU A N 1
ATOM 1853 C CA . LEU A 1 232 ? 17.040 9.814 -15.331 1.00 85.62 232 LEU A CA 1
ATOM 1854 C C . LEU A 1 232 ? 17.220 10.328 -16.775 1.00 85.62 232 LEU A C 1
ATOM 1856 O O . LEU A 1 232 ? 16.451 9.965 -17.656 1.00 85.62 232 LEU A O 1
ATOM 1860 N N . GLU A 1 233 ? 18.235 11.164 -17.035 1.00 92.56 233 GLU A N 1
ATOM 1861 C CA . GLU A 1 233 ? 18.546 11.653 -18.390 1.00 92.56 233 GLU A CA 1
ATOM 1862 C C . GLU A 1 233 ? 18.968 10.526 -19.348 1.00 92.56 233 GLU A C 1
ATOM 1864 O O . GLU A 1 233 ? 18.688 10.594 -20.544 1.00 92.56 233 GLU A O 1
ATOM 1869 N N . ASN A 1 234 ? 19.602 9.480 -18.815 1.00 92.12 234 ASN A N 1
ATOM 1870 C CA . ASN A 1 234 ? 20.075 8.329 -19.577 1.00 92.12 234 ASN A CA 1
ATOM 1871 C C . ASN A 1 234 ? 19.058 7.178 -19.587 1.00 92.12 234 ASN A C 1
ATOM 1873 O O . ASN A 1 234 ? 19.049 6.377 -20.525 1.00 92.12 234 ASN A O 1
ATOM 1877 N N . ASP A 1 235 ? 18.208 7.104 -18.560 1.00 93.12 235 ASP A N 1
ATOM 1878 C CA . ASP A 1 235 ? 17.244 6.024 -18.354 1.00 93.12 235 ASP A CA 1
ATOM 1879 C C . ASP A 1 235 ? 15.868 6.562 -17.913 1.00 93.12 235 ASP A C 1
ATOM 1881 O O . ASP A 1 235 ? 15.497 6.498 -16.742 1.00 93.12 235 ASP A O 1
ATOM 1885 N N . PRO A 1 236 ? 15.105 7.175 -18.839 1.00 92.25 236 PRO A N 1
ATOM 1886 C CA . PRO A 1 236 ? 13.865 7.877 -18.504 1.00 92.25 236 PRO A CA 1
ATOM 1887 C C . PRO A 1 236 ? 12.623 6.972 -18.468 1.00 92.25 236 PRO A C 1
ATOM 1889 O O . PRO A 1 236 ? 11.525 7.456 -18.193 1.00 92.25 236 PRO A O 1
ATOM 1892 N N . CYS A 1 237 ? 12.744 5.697 -18.847 1.00 94.19 237 CYS A N 1
ATOM 1893 C CA . CYS A 1 237 ? 11.601 4.805 -19.031 1.00 94.19 237 CYS A CA 1
ATOM 1894 C C . CYS A 1 237 ? 11.250 4.061 -17.740 1.00 94.19 237 CYS A C 1
ATOM 1896 O O . CYS A 1 237 ? 12.123 3.537 -17.058 1.00 94.19 237 CYS A O 1
ATOM 1898 N N . SER A 1 238 ? 9.954 3.958 -17.453 1.00 95.12 238 SER A N 1
ATOM 1899 C CA . SER A 1 238 ? 9.410 3.171 -16.345 1.00 95.12 238 SER A CA 1
ATOM 1900 C C . SER A 1 238 ? 8.185 2.374 -16.796 1.00 95.12 238 SER A C 1
ATOM 1902 O O . SER A 1 238 ? 7.516 2.728 -17.772 1.00 95.12 238 SER A O 1
ATOM 1904 N N . ALA A 1 239 ? 7.897 1.274 -16.104 1.00 96.94 239 ALA A N 1
ATOM 1905 C CA . ALA A 1 239 ? 6.752 0.410 -16.357 1.00 96.94 239 ALA A CA 1
ATOM 1906 C C . ALA A 1 239 ? 5.966 0.188 -15.062 1.00 96.94 239 ALA A C 1
ATOM 1908 O O . ALA A 1 239 ? 6.536 -0.102 -14.017 1.00 96.94 239 ALA A O 1
ATOM 1909 N N . GLY A 1 240 ? 4.642 0.345 -15.132 1.00 95.00 240 GLY A N 1
ATOM 1910 C CA . GLY A 1 240 ? 3.760 0.192 -13.969 1.00 95.00 240 GLY A CA 1
ATOM 1911 C C . GLY A 1 240 ? 3.816 1.341 -12.957 1.00 95.00 240 GLY A C 1
ATOM 1912 O O . GLY A 1 240 ? 3.116 1.279 -11.958 1.00 95.00 240 GLY A O 1
ATOM 1913 N N . VAL A 1 241 ? 4.587 2.403 -13.221 1.00 94.44 241 VAL A N 1
ATOM 1914 C CA . VAL A 1 241 ? 4.740 3.556 -12.318 1.00 94.44 241 VAL A CA 1
ATOM 1915 C C . VAL A 1 241 ? 4.070 4.797 -12.911 1.00 94.44 241 VAL A C 1
ATOM 1917 O O . VAL A 1 241 ? 4.478 5.244 -13.987 1.00 94.44 241 VAL A O 1
ATOM 1920 N N . PRO A 1 242 ? 3.076 5.403 -12.238 1.00 94.69 242 PRO A N 1
ATOM 1921 C CA . PRO A 1 242 ? 2.535 6.694 -12.652 1.00 94.69 242 PRO A CA 1
ATOM 1922 C C . PRO A 1 242 ? 3.597 7.795 -12.563 1.00 94.69 242 PRO A C 1
ATOM 1924 O O . PRO A 1 242 ? 4.401 7.819 -11.632 1.00 94.69 242 PRO A O 1
ATOM 1927 N N . SER A 1 243 ? 3.612 8.730 -13.516 1.00 93.25 243 SER A N 1
ATOM 1928 C CA . SER A 1 243 ? 4.556 9.854 -13.485 1.00 93.25 243 SER A CA 1
ATOM 1929 C C . SER A 1 243 ? 4.240 10.832 -12.349 1.00 93.25 243 SER A C 1
ATOM 1931 O O . SER A 1 243 ? 3.133 10.841 -11.813 1.00 93.25 243 SER A O 1
ATOM 1933 N N . PHE A 1 244 ? 5.198 11.702 -12.013 1.00 93.19 244 PHE A N 1
ATOM 1934 C CA . PHE A 1 244 ? 5.051 12.683 -10.931 1.00 93.19 244 PHE A CA 1
ATOM 1935 C C . PHE A 1 244 ? 3.741 13.484 -11.010 1.00 93.19 244 PHE A C 1
ATOM 1937 O O . PHE A 1 244 ? 3.011 13.549 -10.031 1.00 93.19 244 PHE A O 1
ATOM 1944 N N . VAL A 1 245 ? 3.417 14.036 -12.184 1.00 95.62 245 VAL A N 1
ATOM 1945 C CA . VAL A 1 245 ? 2.205 14.852 -12.379 1.00 95.62 245 VAL A CA 1
ATOM 1946 C C . VAL A 1 245 ? 0.936 14.037 -12.122 1.00 95.62 245 VAL A C 1
ATOM 1948 O O . VAL A 1 245 ? -0.014 14.556 -11.556 1.00 95.62 245 VAL A O 1
ATOM 1951 N N . ILE A 1 246 ? 0.918 12.755 -12.499 1.00 96.75 246 ILE A N 1
ATOM 1952 C CA . ILE A 1 246 ? -0.232 11.871 -12.267 1.00 96.75 246 ILE A CA 1
ATOM 1953 C C . ILE A 1 246 ? -0.421 11.574 -10.772 1.00 96.75 246 ILE A C 1
ATOM 1955 O O . ILE A 1 246 ? -1.555 11.509 -10.305 1.00 96.75 246 ILE A O 1
ATOM 1959 N N . GLN A 1 247 ? 0.674 11.446 -10.022 1.00 94.69 247 GLN A N 1
ATOM 1960 C CA . GLN A 1 247 ? 0.620 11.244 -8.573 1.00 94.69 247 GLN A CA 1
ATOM 1961 C C . GLN A 1 247 ? 0.198 12.519 -7.827 1.00 94.69 247 GLN A C 1
ATOM 1963 O O . GLN A 1 247 ? -0.602 12.432 -6.905 1.00 94.69 247 GLN A O 1
ATOM 1968 N N . GLU A 1 248 ? 0.731 13.682 -8.216 1.00 92.19 248 GLU A N 1
ATOM 1969 C CA . GLU A 1 248 ? 0.543 14.945 -7.482 1.00 92.19 248 GLU A CA 1
ATOM 1970 C C . GLU A 1 248 ? -0.781 15.650 -7.816 1.00 92.19 248 GLU A C 1
ATOM 1972 O O . GLU A 1 248 ? -1.417 16.218 -6.934 1.00 92.19 248 GLU A O 1
ATOM 1977 N N . GLU A 1 249 ? -1.205 15.613 -9.083 1.00 96.00 249 GLU A N 1
ATOM 1978 C CA . GLU A 1 249 ? -2.356 16.395 -9.562 1.00 96.00 249 GLU A CA 1
ATOM 1979 C C . GLU A 1 249 ? -3.620 15.546 -9.775 1.00 96.00 249 GLU A C 1
ATOM 1981 O O 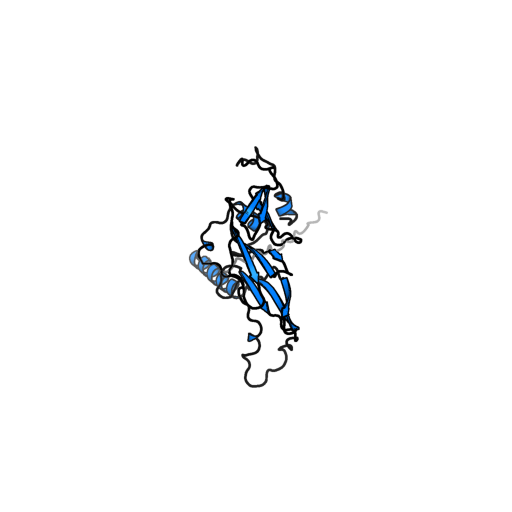. GLU A 1 249 ? -4.711 16.094 -9.933 1.00 96.00 249 GLU A O 1
ATOM 1986 N N . PHE A 1 250 ? -3.491 14.214 -9.827 1.00 96.56 250 PHE A N 1
ATOM 1987 C CA . PHE A 1 250 ? -4.596 13.306 -10.170 1.00 96.56 250 PHE A CA 1
ATOM 1988 C C . PHE A 1 250 ? -4.816 12.173 -9.157 1.00 96.56 250 PHE A C 1
ATOM 1990 O O . PHE A 1 250 ? -5.609 11.274 -9.440 1.00 96.56 250 PHE A O 1
ATOM 1997 N N . ASP A 1 251 ? -4.123 12.194 -8.012 1.00 93.81 251 ASP A N 1
ATOM 1998 C CA . ASP A 1 251 ? -4.252 11.216 -6.919 1.00 93.81 251 ASP A CA 1
ATOM 1999 C C . ASP A 1 251 ? -4.186 9.744 -7.384 1.00 93.81 251 ASP A C 1
ATOM 2001 O O . ASP A 1 251 ? -4.843 8.854 -6.835 1.00 93.81 251 ASP A O 1
ATOM 2005 N N . ARG A 1 252 ? -3.391 9.470 -8.428 1.00 94.69 252 ARG A N 1
ATOM 2006 C CA . ARG A 1 252 ? -3.162 8.120 -8.954 1.00 94.69 252 ARG A CA 1
ATOM 2007 C C . ARG A 1 252 ? -1.716 7.711 -8.704 1.00 94.69 252 ARG A C 1
ATOM 2009 O O . ARG A 1 252 ? -0.798 8.236 -9.335 1.00 94.69 252 ARG A O 1
ATOM 2016 N N . TYR A 1 253 ? -1.551 6.736 -7.817 1.00 91.44 253 TYR A N 1
ATOM 2017 C CA . TYR A 1 253 ? -0.266 6.265 -7.298 1.00 91.44 253 TYR A CA 1
ATOM 2018 C C . TYR A 1 253 ? 0.114 4.890 -7.821 1.00 91.44 253 TYR A C 1
ATOM 2020 O O . TYR A 1 253 ? -0.818 4.117 -8.134 1.00 91.44 253 TYR A O 1
#

InterPro domains:
  IPR002469 Dipeptidylpeptidase IV, N-terminal domain [PF00930] (185-252)
  IPR050278 Serine protease S9B/DPPIV [PTHR11731] (32-253)

Foldseek 3Di:
DDDDDPDPPDPPPDPPDPPDDDDDPVRVVVVVVVVVVVCVVPDAWDKADWDWAWDADPVRDIKIKIWIWGADPPGQAIAIKMWIDDPDDDDDPPDDPDDDDPDPDVVRTDIDGLADDDPPLVPDDAFPVVVVLCVLLVPPGHYWDDWDADRPQQKIWTFHRQWIWIWHDDPVDTGHIDTQAEPDDGHFADWDADNVDRQWIWTDDQLFIKIARRVPSDIDTPDDQAPPDPDCVVRVDGDPDDDPCCSRVVVDD

Sequence (253 aa):
MTEDFDTYELPTASPPKPHGYKKSWRELNNTVRETWKAINAVTPSTLSNFQFRSTTDDLGDSRTVLYFLGVQEKGKDSTLLKIEVPDEPLEPLIQSENEFGGEDRLSLLYISSVFELESNVGSVPMSKEEQLMRERKRLATYGITSYEFHREDGLFVVPINNSLFTFKDELDCISLATEVPTSTYGARLDPKLCACNTDLLAFIHDFDIWLVCVNTGREIRLTHVHKGDVKLENDPCSAGVPSFVIQEEFDRY